Protein AF-A0A382MIX6-F1 (afdb_monomer_lite)

Organism: NCBI:txid408172

Radius of gyration: 21.98 Å; chains: 1; bounding box: 58×37×50 Å

pLDDT: mean 73.21, std 16.31, range [31.5, 93.5]

Foldseek 3Di:
DLDPVLVVLLVVLVVVLVVLVVVLPDPDPCNVVSVVVNVVSVVSNVVSVVVCVVPDPPDPDLQAPEADDVVLFVVADEWEFEFDPVCPVDDPLCSQFDWAWDDDPVNQVSQQVRQGWRFYDYPQQTAWIFRFNHKDWDDDDPPGPGITIGTDGDIDPPRPSHRHGYPAFDQDPPTRTRDDPPDDPPD

Structure (mmCIF, N/CA/C/O backbone):
data_AF-A0A382MIX6-F1
#
_entry.id   AF-A0A382MIX6-F1
#
loop_
_atom_site.group_PDB
_atom_site.id
_atom_site.type_symbol
_atom_site.label_atom_id
_atom_site.label_alt_id
_atom_site.label_comp_id
_atom_site.label_asym_id
_atom_site.label_entity_id
_atom_site.label_seq_id
_atom_site.pdbx_PDB_ins_code
_atom_site.Cartn_x
_atom_site.Cartn_y
_atom_site.Cartn_z
_atom_site.occupancy
_atom_site.B_iso_or_equiv
_atom_site.auth_seq_id
_atom_site.auth_comp_id
_atom_site.auth_asym_id
_atom_site.auth_atom_id
_atom_site.pdbx_PDB_model_num
ATOM 1 N N . MET A 1 1 ? 3.720 21.473 20.166 1.00 43.22 1 MET A N 1
ATOM 2 C CA . MET A 1 1 ? 3.478 20.528 21.276 1.00 43.22 1 MET A CA 1
ATOM 3 C C . MET A 1 1 ? 1.982 20.324 21.417 1.00 43.22 1 MET A C 1
ATOM 5 O O . MET A 1 1 ? 1.279 21.319 21.538 1.00 43.22 1 MET A O 1
ATOM 9 N N . THR A 1 2 ? 1.489 19.088 21.345 1.00 54.03 2 THR A N 1
ATOM 10 C CA . THR A 1 2 ? 0.118 18.778 21.778 1.00 54.03 2 THR A CA 1
ATOM 11 C C . THR A 1 2 ? 0.132 18.735 23.297 1.00 54.03 2 THR A C 1
ATOM 13 O O . THR A 1 2 ? 0.996 18.079 23.885 1.00 54.03 2 THR A O 1
ATOM 16 N N . SER A 1 3 ? -0.721 19.523 23.937 1.00 66.69 3 SER A N 1
ATOM 17 C CA . SER A 1 3 ? -0.652 19.698 25.382 1.00 66.69 3 SER A CA 1
ATOM 18 C C . SER A 1 3 ? -1.162 18.436 26.089 1.00 66.69 3 SER A C 1
ATOM 20 O O . SER A 1 3 ? -2.010 17.716 25.562 1.00 66.69 3 SER A O 1
ATOM 22 N N . LYS A 1 4 ? -0.681 18.153 27.311 1.00 73.75 4 LYS A N 1
ATOM 23 C CA . LYS A 1 4 ? -1.275 17.096 28.161 1.00 73.75 4 LYS A CA 1
ATOM 24 C C . LYS A 1 4 ? -2.796 17.286 28.319 1.00 73.75 4 LYS A C 1
ATOM 26 O O . LYS A 1 4 ? -3.516 16.306 28.468 1.00 73.75 4 LYS A O 1
ATOM 31 N N . LYS A 1 5 ? -3.263 18.537 28.223 1.00 78.50 5 LYS A N 1
ATOM 32 C CA . LYS A 1 5 ? -4.674 18.926 28.249 1.00 78.50 5 LYS A CA 1
ATOM 33 C C . LYS A 1 5 ? -5.451 18.369 27.048 1.00 78.50 5 LYS A C 1
ATOM 35 O O . LYS A 1 5 ? -6.483 17.748 27.257 1.00 78.50 5 LYS A O 1
ATOM 40 N N . ASP A 1 6 ? -4.920 18.478 25.831 1.00 78.31 6 ASP A N 1
ATOM 41 C CA . ASP A 1 6 ? -5.574 17.945 24.621 1.00 78.31 6 ASP A CA 1
ATOM 42 C C . ASP A 1 6 ? -5.684 16.408 24.656 1.00 78.31 6 ASP A C 1
ATOM 44 O O . ASP A 1 6 ? -6.703 15.835 24.282 1.00 78.31 6 ASP A O 1
ATOM 48 N N . LEU A 1 7 ? -4.648 15.718 25.154 1.00 74.94 7 LEU A N 1
ATOM 49 C CA . LEU A 1 7 ? -4.659 14.255 25.298 1.00 74.94 7 LEU A CA 1
ATOM 50 C C . LEU A 1 7 ? -5.679 13.770 26.333 1.00 74.94 7 LEU A C 1
ATOM 52 O O . LEU A 1 7 ? -6.271 12.705 26.151 1.00 74.94 7 LEU A O 1
ATOM 56 N N . ASN A 1 8 ? -5.864 14.522 27.417 1.00 85.69 8 ASN A N 1
ATOM 57 C CA . ASN A 1 8 ? -6.889 14.221 28.410 1.00 85.69 8 ASN A CA 1
ATOM 58 C C . ASN A 1 8 ? -8.286 14.491 27.848 1.00 85.69 8 ASN A C 1
ATOM 60 O O . ASN A 1 8 ? -9.142 13.619 27.965 1.00 85.69 8 ASN A O 1
ATOM 64 N N . ARG A 1 9 ? -8.477 15.601 27.124 1.00 89.50 9 ARG A N 1
ATOM 65 C CA . ARG A 1 9 ? -9.761 15.926 26.493 1.00 89.50 9 ARG A CA 1
ATOM 66 C C . ARG A 1 9 ? -10.203 14.865 25.485 1.00 89.50 9 ARG A C 1
ATOM 68 O O . ARG A 1 9 ? -11.351 14.450 25.508 1.00 89.50 9 ARG A O 1
ATOM 75 N N . ILE A 1 10 ? -9.289 14.326 24.675 1.00 81.88 10 ILE A N 1
ATOM 76 C CA . ILE A 1 10 ? -9.588 13.195 23.773 1.00 81.88 10 ILE A CA 1
ATOM 77 C C . ILE A 1 10 ? -10.054 11.954 24.551 1.00 81.88 10 ILE A C 1
ATOM 79 O O . ILE A 1 10 ? -10.966 11.252 24.116 1.00 81.88 10 ILE A O 1
ATOM 83 N N . LYS A 1 11 ? -9.423 11.646 25.693 1.00 83.44 11 LYS A N 1
ATOM 84 C CA . LYS A 1 11 ? -9.825 10.503 26.531 1.00 83.44 11 LYS A CA 1
ATOM 85 C C . LYS A 1 11 ? -11.199 10.709 27.169 1.00 83.44 11 LYS A C 1
ATOM 87 O O . LYS A 1 11 ? -11.912 9.726 27.342 1.00 83.44 11 LYS A O 1
ATOM 92 N N . GLU A 1 12 ? -11.537 11.942 27.534 1.00 88.81 12 GLU A N 1
ATOM 93 C CA . GLU A 1 12 ? -12.851 12.323 28.065 1.00 88.81 12 GLU A CA 1
ATOM 94 C C . GLU A 1 12 ? -13.921 12.231 26.974 1.00 88.81 12 GLU A C 1
ATOM 96 O O . GLU A 1 12 ? -14.880 11.484 27.139 1.00 88.81 12 GLU A O 1
ATOM 101 N N . LEU A 1 13 ? -13.689 12.843 25.809 1.00 87.19 13 LEU A N 1
ATOM 102 C CA . LEU A 1 13 ? -14.599 12.802 24.657 1.00 87.19 13 LEU A CA 1
ATOM 103 C C . LEU A 1 13 ? -14.924 11.367 24.217 1.00 87.19 13 LEU A C 1
ATOM 105 O O . LEU A 1 13 ? -16.080 11.044 23.963 1.00 87.19 13 LEU A O 1
ATOM 109 N N . LYS A 1 14 ? -13.935 10.461 24.210 1.00 83.88 14 LYS A N 1
ATOM 110 C CA . LYS A 1 14 ? -14.151 9.035 23.886 1.00 83.88 14 LYS A CA 1
ATOM 111 C C . LYS A 1 14 ? -15.039 8.290 24.885 1.00 83.88 14 LYS A C 1
ATOM 113 O O . LYS A 1 14 ? -15.535 7.218 24.553 1.00 83.88 14 LYS A O 1
ATOM 118 N N . LYS A 1 15 ? -15.219 8.823 26.094 1.00 88.56 15 LYS A N 1
ATOM 119 C CA . LYS A 1 15 ? -16.154 8.296 27.097 1.00 88.56 15 LYS A CA 1
ATOM 120 C C . LYS A 1 15 ? -17.502 9.019 27.052 1.00 88.56 15 LYS A C 1
ATOM 122 O O . LYS A 1 15 ? -18.530 8.372 27.212 1.00 88.56 15 LYS A O 1
ATOM 127 N N . GLU A 1 16 ? -17.493 10.330 26.822 1.00 86.56 16 GLU A N 1
ATOM 128 C CA . GLU A 1 16 ? -18.686 11.183 26.793 1.00 86.56 16 GLU A CA 1
ATOM 129 C C . GLU A 1 16 ? -19.554 10.933 25.553 1.00 86.56 16 GLU A C 1
ATOM 131 O O . GLU A 1 16 ? -20.771 10.843 25.681 1.00 86.56 16 GLU A O 1
ATOM 136 N N . ILE A 1 17 ? -18.956 10.756 24.368 1.00 86.25 17 ILE A N 1
ATOM 137 C CA . ILE A 1 17 ? -19.705 10.526 23.120 1.00 86.25 17 ILE A CA 1
ATOM 138 C C . ILE A 1 17 ? -20.617 9.288 23.229 1.00 86.25 17 ILE A C 1
ATOM 140 O O . ILE A 1 17 ? -21.821 9.444 23.032 1.00 86.25 17 ILE A O 1
ATOM 144 N N . PRO A 1 18 ? -20.130 8.088 23.620 1.00 83.81 18 PRO A N 1
ATOM 145 C CA . PRO A 1 18 ? -21.003 6.924 23.799 1.00 83.81 18 PRO A CA 1
ATOM 146 C C . PRO A 1 18 ? -22.135 7.146 24.810 1.00 83.81 18 PRO A C 1
ATOM 148 O O . PRO A 1 18 ? -23.241 6.646 24.617 1.00 83.81 18 PRO A O 1
ATOM 151 N N . TYR A 1 19 ? -21.872 7.907 25.875 1.00 89.31 19 TYR A N 1
ATOM 152 C CA . TYR A 1 19 ? -22.877 8.238 26.881 1.00 89.31 19 TYR A CA 1
ATOM 153 C C . TYR A 1 19 ? -23.993 9.116 26.296 1.00 89.31 19 TYR A C 1
ATOM 155 O O . TYR A 1 19 ? -25.171 8.793 26.442 1.00 89.31 19 TYR A O 1
ATOM 163 N N . TYR A 1 20 ? -23.646 10.178 25.568 1.00 83.31 20 TYR A N 1
ATOM 164 C CA . TYR A 1 20 ? -24.639 11.059 24.950 1.00 83.31 20 TYR A CA 1
ATOM 165 C C . TYR A 1 20 ? -25.371 10.417 23.767 1.00 83.31 20 TYR A C 1
ATOM 167 O O . TYR A 1 20 ? -26.545 10.714 23.569 1.00 83.31 20 TYR A O 1
ATOM 175 N N . VAL A 1 21 ? -24.740 9.487 23.044 1.00 83.00 21 VAL A N 1
ATOM 176 C CA . VAL A 1 21 ? -25.412 8.657 22.027 1.00 83.00 21 VAL A CA 1
ATOM 177 C C . VAL A 1 21 ? -26.486 7.767 22.661 1.00 83.00 21 VAL A C 1
ATOM 179 O O . VAL A 1 21 ? -27.592 7.643 22.135 1.00 83.00 21 VAL A O 1
ATOM 182 N N . ALA A 1 22 ? -26.206 7.168 23.821 1.00 85.44 22 ALA A N 1
ATOM 183 C CA . ALA A 1 22 ? -27.204 6.378 24.544 1.00 85.44 22 ALA A CA 1
ATOM 184 C C . ALA A 1 22 ? -28.383 7.245 25.029 1.00 85.44 22 ALA A C 1
ATOM 186 O O . ALA A 1 22 ? -29.535 6.820 24.981 1.00 85.44 22 ALA A O 1
ATOM 187 N N . LEU A 1 23 ? -28.119 8.486 25.448 1.00 82.75 23 LEU A N 1
ATOM 188 C CA . LEU A 1 23 ? -29.173 9.427 25.839 1.00 82.75 23 LEU A CA 1
ATOM 189 C C . LEU A 1 23 ? -29.967 9.960 24.641 1.00 82.75 23 LEU A C 1
ATOM 191 O O . LEU A 1 23 ? -31.177 10.155 24.754 1.00 82.75 23 LEU A O 1
ATOM 195 N N . SER A 1 24 ? -29.329 10.166 23.489 1.00 78.56 24 SER A N 1
ATOM 196 C CA . SER A 1 24 ? -30.003 10.656 22.283 1.00 78.56 24 SER A CA 1
ATOM 197 C C . SER A 1 24 ? -30.848 9.594 21.576 1.00 78.56 24 SER A C 1
ATOM 199 O O . SER A 1 24 ? -31.746 9.931 20.807 1.00 78.56 24 SER A O 1
ATOM 201 N N . THR A 1 25 ? -30.596 8.318 21.870 1.00 77.31 25 THR A N 1
ATOM 202 C CA . THR A 1 25 ? -31.398 7.172 21.415 1.00 77.31 25 THR A CA 1
ATOM 203 C C . THR A 1 25 ? -32.493 6.770 22.408 1.00 77.31 25 THR A C 1
ATOM 205 O O . THR A 1 25 ? -33.301 5.897 22.102 1.00 77.31 25 THR A O 1
ATOM 208 N N . SER A 1 26 ? -32.559 7.422 23.573 1.00 74.19 26 SER A N 1
ATOM 209 C CA . SER A 1 26 ? -33.644 7.249 24.541 1.00 74.19 26 SER A CA 1
ATOM 210 C C . SER A 1 26 ? -34.889 8.057 24.151 1.00 74.19 26 SER A C 1
ATOM 212 O O . SER A 1 26 ? -34.790 9.081 23.474 1.00 74.19 26 SER A O 1
ATOM 214 N N . ASP A 1 27 ? -36.064 7.668 24.655 1.00 73.25 27 ASP A N 1
ATOM 215 C CA . ASP A 1 27 ? -37.332 8.402 24.471 1.00 73.25 27 ASP A CA 1
ATOM 216 C C . ASP A 1 27 ? -37.406 9.725 25.272 1.00 73.25 27 ASP A C 1
ATOM 218 O O . ASP A 1 27 ? -38.481 10.231 25.607 1.00 73.25 27 ASP A O 1
ATOM 222 N N . SER A 1 28 ? -36.254 10.314 25.602 1.00 72.06 28 SER A N 1
ATOM 223 C CA . SER A 1 28 ? -36.173 11.608 26.266 1.00 72.06 28 SER A CA 1
ATOM 224 C C . SER A 1 28 ? -36.661 12.733 25.350 1.00 72.06 28 SER A C 1
ATOM 226 O O . SER A 1 28 ? -36.339 12.798 24.161 1.00 72.06 28 SER A O 1
ATOM 228 N N . LYS A 1 29 ? -37.376 13.700 25.935 1.00 75.62 29 LYS A N 1
ATOM 229 C CA . LYS A 1 29 ? -37.784 14.944 25.254 1.00 75.62 29 LYS A CA 1
ATOM 230 C C . LYS A 1 29 ? -36.589 15.809 24.829 1.00 75.62 29 LYS A C 1
ATOM 232 O O . LYS A 1 29 ? -36.753 16.722 24.029 1.00 75.62 29 LYS A O 1
ATOM 237 N N . GLU A 1 30 ? -35.399 15.514 25.346 1.00 78.19 30 GLU A N 1
ATOM 238 C CA . GLU A 1 30 ? -34.152 16.246 25.101 1.00 78.19 30 GLU A CA 1
ATOM 239 C C . GLU A 1 30 ? -33.242 15.552 24.074 1.00 78.19 30 GLU A C 1
ATOM 241 O O . GLU A 1 30 ? -32.118 16.000 23.846 1.00 78.19 30 GLU A O 1
ATOM 246 N N . LYS A 1 31 ? -33.708 14.476 23.422 1.00 80.12 31 LYS A N 1
ATOM 247 C CA . LYS A 1 31 ? -32.926 13.691 22.448 1.00 80.12 31 LYS A CA 1
ATOM 248 C C . LYS A 1 31 ? -32.253 14.535 21.360 1.00 80.12 31 LYS A C 1
ATOM 250 O O . LYS A 1 31 ? -31.100 14.288 21.011 1.00 80.12 31 LYS A O 1
ATOM 255 N N . ASP A 1 32 ? -32.929 15.579 20.880 1.00 81.12 32 ASP A N 1
ATOM 256 C CA . ASP A 1 32 ? -32.400 16.471 19.843 1.00 81.12 32 ASP A CA 1
ATOM 257 C C . ASP A 1 32 ? -31.270 17.361 20.377 1.00 81.12 32 ASP A C 1
ATOM 259 O O . ASP A 1 32 ? -30.327 17.681 19.651 1.00 81.12 32 ASP A O 1
ATOM 263 N N . SER A 1 33 ? -31.325 17.727 21.660 1.00 83.19 33 SER A N 1
ATOM 264 C CA . SER A 1 33 ? -30.244 18.436 22.347 1.00 83.19 33 SER A CA 1
ATOM 265 C C . SER A 1 33 ? -29.031 17.525 22.532 1.00 83.19 33 SER A C 1
ATOM 267 O O . SER A 1 33 ? -27.911 17.946 22.250 1.00 83.19 33 SER A O 1
ATOM 269 N N . TYR A 1 34 ? -29.237 16.259 22.910 1.00 83.25 34 TYR A N 1
ATOM 270 C CA . TYR A 1 34 ? -28.148 15.282 23.023 1.00 83.25 34 TYR A CA 1
ATOM 271 C C . TYR A 1 34 ? -27.498 14.972 21.670 1.00 83.25 34 TYR A C 1
ATOM 273 O O . TYR A 1 34 ? -26.274 14.920 21.587 1.00 83.25 34 TYR A O 1
ATOM 281 N N . ASN A 1 35 ? -28.276 14.871 20.589 1.00 84.25 35 ASN A N 1
ATOM 282 C CA . ASN A 1 35 ? -27.728 14.708 19.238 1.00 84.25 35 ASN A CA 1
ATOM 283 C C . ASN A 1 35 ? -26.837 15.886 18.818 1.00 84.25 35 ASN A C 1
ATOM 285 O O . ASN A 1 35 ? -25.781 15.671 18.225 1.00 84.25 35 ASN A O 1
ATOM 289 N N . LYS A 1 36 ? -27.213 17.129 19.150 1.00 90.19 36 LYS A N 1
ATOM 290 C CA . LYS A 1 36 ? -26.356 18.299 18.888 1.00 90.19 36 LYS A CA 1
ATOM 291 C C . LYS A 1 36 ? -25.029 18.205 19.642 1.00 90.19 36 LYS A C 1
ATOM 293 O O . LYS A 1 36 ? -23.986 18.448 19.042 1.00 90.19 36 LYS A O 1
ATOM 298 N N . ILE A 1 37 ? -25.069 17.789 20.910 1.00 87.75 37 ILE A N 1
ATOM 299 C CA . ILE A 1 37 ? -23.870 17.591 21.739 1.00 87.75 37 ILE A CA 1
ATOM 300 C C . ILE A 1 37 ? -22.958 16.519 21.133 1.00 87.75 37 ILE A C 1
ATOM 302 O O . ILE A 1 37 ? -21.756 16.743 21.023 1.00 87.75 37 ILE A O 1
ATOM 306 N N . VAL A 1 38 ? -23.511 15.387 20.684 1.00 82.88 38 VAL A N 1
ATOM 307 C CA . VAL A 1 38 ? -22.735 14.323 20.021 1.00 82.88 38 VAL A CA 1
ATOM 308 C C . VAL A 1 38 ? -22.016 14.864 18.787 1.00 82.88 38 VAL A C 1
ATOM 310 O O . VAL A 1 38 ? -20.802 14.711 18.682 1.00 82.88 38 VAL A O 1
ATOM 313 N N . VAL A 1 39 ? -22.727 15.569 17.901 1.00 86.44 39 VAL A N 1
ATOM 314 C CA . VAL A 1 39 ? -22.136 16.138 16.677 1.00 86.44 39 VAL A CA 1
ATOM 315 C C . VAL A 1 39 ? -21.031 17.149 16.998 1.00 86.44 39 VAL A C 1
ATOM 317 O O . VAL A 1 39 ? -20.008 17.192 16.313 1.00 86.44 39 VAL A O 1
ATOM 320 N N . GLU A 1 40 ? -21.212 17.984 18.021 1.00 88.75 40 GLU A N 1
ATOM 321 C CA . GLU A 1 40 ? -20.181 18.928 18.464 1.00 88.75 40 GLU A CA 1
ATOM 322 C C . GLU A 1 40 ? -18.955 18.211 19.038 1.00 88.75 40 GLU A C 1
ATOM 324 O O . GLU A 1 40 ? -17.824 18.572 18.711 1.00 88.75 40 GLU A O 1
ATOM 329 N N . TYR A 1 41 ? -19.162 17.166 19.838 1.00 87.62 41 TYR A N 1
ATOM 330 C CA . TYR A 1 41 ? -18.089 16.400 20.468 1.00 87.62 41 TYR A CA 1
ATOM 331 C C . TYR A 1 41 ? -17.312 15.553 19.463 1.00 87.62 41 TYR A C 1
ATOM 333 O O . TYR A 1 41 ? -16.091 15.452 19.572 1.00 87.62 41 TYR A O 1
ATOM 341 N N . GLU A 1 42 ? -17.978 14.994 18.454 1.00 80.62 42 GLU A N 1
ATOM 342 C CA . GLU A 1 42 ? -17.328 14.301 17.340 1.00 80.62 42 GLU A CA 1
ATOM 343 C C . GLU A 1 42 ? -16.462 15.262 16.518 1.00 80.62 42 GLU A C 1
ATOM 345 O O . GLU A 1 42 ? -15.303 14.953 16.243 1.00 80.62 42 GLU A O 1
ATOM 350 N N . LYS A 1 43 ? -16.963 16.468 16.216 1.00 85.00 43 LYS A N 1
ATOM 351 C CA . LYS A 1 43 ? -16.175 17.520 15.547 1.00 85.00 43 LYS A CA 1
ATOM 352 C C . LYS A 1 43 ? -14.986 17.981 16.390 1.00 85.00 43 LYS A C 1
ATOM 354 O O . LYS A 1 43 ? -13.901 18.222 15.856 1.00 85.00 43 LYS A O 1
ATOM 359 N N . GLU A 1 44 ? -15.167 18.128 17.704 1.00 85.88 44 GLU A N 1
ATOM 360 C CA . GLU A 1 44 ? -14.083 18.474 18.628 1.00 85.88 44 GLU A CA 1
ATOM 361 C C . GLU A 1 44 ? -13.023 17.364 18.655 1.00 85.88 44 GLU A C 1
ATOM 363 O O . GLU A 1 44 ? -11.828 17.649 18.537 1.00 85.88 44 GLU A O 1
ATOM 368 N N . LEU A 1 45 ? -13.454 16.102 18.747 1.00 81.50 45 LEU A N 1
ATOM 369 C CA . LEU A 1 45 ? -12.582 14.933 18.737 1.00 81.50 45 LEU A CA 1
ATOM 370 C C . LEU A 1 45 ? -11.778 14.861 17.437 1.00 81.50 45 LEU A C 1
ATOM 372 O O . LEU A 1 45 ? -10.554 14.755 17.494 1.00 81.50 45 LEU A O 1
ATOM 376 N N . GLU A 1 46 ? -12.438 15.003 16.289 1.00 77.56 46 GLU A N 1
ATOM 377 C CA . GLU A 1 46 ? -11.806 15.022 14.971 1.00 77.56 46 GLU A CA 1
ATOM 378 C C . GLU A 1 46 ? -10.792 16.172 14.855 1.00 77.56 46 GLU A C 1
ATOM 380 O O . GLU A 1 46 ? -9.655 15.971 14.430 1.00 77.56 46 GLU A O 1
ATOM 385 N N . SER A 1 47 ? -11.142 17.379 15.312 1.00 81.06 47 SER A N 1
ATOM 386 C CA . SER A 1 47 ? -10.234 18.534 15.329 1.00 81.06 47 SER A CA 1
ATOM 387 C C . SER A 1 47 ? -8.999 18.296 16.206 1.00 81.06 47 SER A C 1
ATOM 389 O O . SER A 1 47 ? -7.875 18.639 15.825 1.00 81.06 47 SER A O 1
ATOM 391 N N . LEU A 1 48 ? -9.172 17.685 17.381 1.00 79.81 48 LEU A N 1
ATOM 392 C CA . LEU A 1 48 ? -8.081 17.363 18.302 1.00 79.81 48 LEU A CA 1
ATOM 393 C C . LEU A 1 48 ? -7.201 16.215 17.782 1.00 79.81 48 LEU A C 1
ATOM 395 O O . LEU A 1 48 ? -5.974 16.278 17.907 1.00 79.81 48 LEU A O 1
ATOM 399 N N . GLU A 1 49 ? -7.791 15.200 17.153 1.00 73.25 49 GLU A N 1
ATOM 400 C CA . GLU A 1 49 ? -7.067 14.117 16.484 1.00 73.25 49 GLU A CA 1
ATOM 401 C C . GLU A 1 49 ? -6.301 14.643 15.257 1.00 73.25 49 GLU A C 1
ATOM 403 O O . GLU A 1 49 ? -5.112 14.358 15.106 1.00 73.25 49 GLU A O 1
ATOM 408 N N . ASN A 1 50 ? -6.878 15.554 14.475 1.00 68.94 50 ASN A N 1
ATOM 409 C CA . ASN A 1 50 ? -6.195 16.228 13.368 1.00 68.94 50 ASN A CA 1
ATOM 410 C C . ASN A 1 50 ? -5.072 17.169 13.847 1.00 68.94 50 ASN A C 1
ATOM 412 O O . ASN A 1 50 ? -4.020 17.284 13.206 1.00 68.94 50 ASN A O 1
ATOM 416 N N . LYS A 1 51 ? -5.215 17.802 15.020 1.00 67.81 51 LYS A N 1
ATOM 417 C CA . LYS A 1 51 ? -4.126 18.550 15.684 1.00 67.81 51 LYS A CA 1
ATOM 418 C C . LYS A 1 51 ? -2.983 17.642 16.149 1.00 67.81 51 LYS A C 1
ATOM 420 O O . LYS A 1 51 ? -1.832 18.085 16.173 1.00 67.81 51 LYS A O 1
ATOM 425 N N . LEU A 1 52 ? -3.264 16.386 16.511 1.00 60.75 52 LEU A N 1
ATOM 426 C CA . LEU A 1 52 ? -2.232 15.376 16.778 1.00 60.75 52 LEU A CA 1
ATOM 427 C C . LEU A 1 52 ? -1.505 14.961 15.492 1.00 60.75 52 LEU A C 1
ATOM 429 O O . LEU A 1 52 ? -0.282 14.816 15.518 1.00 60.75 52 LEU A O 1
ATOM 433 N N . VAL A 1 53 ? -2.234 14.816 14.383 1.00 50.72 53 VAL A N 1
ATOM 434 C CA . VAL A 1 53 ? -1.686 14.444 13.067 1.00 50.72 53 VAL A CA 1
ATOM 435 C C . VAL A 1 53 ? -0.807 15.564 12.487 1.00 50.72 53 VAL A C 1
ATOM 437 O O . VAL A 1 53 ? 0.320 15.312 12.067 1.00 50.72 53 VAL A O 1
ATOM 440 N N . SER A 1 54 ? -1.252 16.821 12.555 1.00 45.16 54 SER A N 1
ATOM 441 C CA . SER A 1 54 ? -0.561 17.988 11.968 1.00 45.16 54 SER A CA 1
ATOM 442 C C . SER A 1 54 ? 0.709 18.450 12.701 1.00 45.16 54 SER A C 1
ATOM 444 O O . SER A 1 54 ? 1.507 19.193 12.133 1.00 45.16 54 SER A O 1
ATOM 446 N N . ARG A 1 55 ? 0.947 18.023 13.950 1.00 44.69 55 ARG A N 1
ATOM 447 C CA . ARG A 1 55 ? 2.134 18.417 14.747 1.00 44.69 55 ARG A CA 1
ATOM 448 C C . ARG A 1 55 ? 3.106 17.271 15.043 1.00 44.69 55 ARG A C 1
ATOM 450 O O . ARG A 1 55 ? 4.045 17.457 15.819 1.00 44.69 55 ARG A O 1
ATOM 457 N N . GLY A 1 56 ? 2.901 16.099 14.446 1.00 35.03 56 GLY A N 1
ATOM 458 C CA . GLY A 1 56 ? 3.526 14.860 14.891 1.00 35.03 56 GLY A CA 1
ATOM 459 C C . GLY A 1 56 ? 4.046 13.963 13.778 1.00 35.03 56 GLY A C 1
ATOM 460 O O . GLY A 1 56 ? 3.680 12.794 13.732 1.00 35.03 56 GLY A O 1
ATOM 461 N N . VAL A 1 57 ? 5.049 14.422 13.020 1.00 39.06 57 VAL A N 1
ATOM 462 C CA . VAL A 1 57 ? 6.127 13.520 12.568 1.00 39.06 57 VAL A CA 1
ATOM 463 C C . VAL A 1 57 ? 6.956 13.124 13.801 1.00 39.06 57 VAL A C 1
ATOM 465 O O . VAL A 1 57 ? 8.095 13.520 14.011 1.00 39.06 57 VAL A O 1
ATOM 468 N N . LYS A 1 58 ? 6.324 12.352 14.680 1.00 31.50 58 LYS A N 1
ATOM 469 C CA . LYS A 1 58 ? 6.945 11.336 15.515 1.00 31.50 58 LYS A CA 1
ATOM 470 C C . LYS A 1 58 ? 6.054 10.136 15.312 1.00 31.50 58 LYS A C 1
ATOM 472 O O . LYS A 1 58 ? 4.918 10.122 15.773 1.00 31.50 58 LYS A O 1
ATOM 477 N N . SER A 1 59 ? 6.572 9.172 14.569 1.00 36.34 59 SER A N 1
ATOM 478 C CA . SER A 1 59 ? 5.989 7.854 14.390 1.00 36.34 59 SER A CA 1
ATOM 479 C C . SER A 1 59 ? 5.507 7.291 15.732 1.00 36.34 59 SER A C 1
ATOM 481 O O . SER A 1 59 ? 6.267 6.638 16.443 1.00 36.34 59 SER A O 1
ATOM 483 N N . LYS A 1 60 ? 4.227 7.489 16.065 1.00 38.00 60 LYS A N 1
ATOM 484 C CA . LYS A 1 60 ? 3.455 6.397 16.647 1.00 38.00 60 LYS A CA 1
ATOM 485 C C . LYS A 1 60 ? 3.417 5.383 15.523 1.00 38.00 60 LYS A C 1
ATOM 487 O O . LYS A 1 60 ? 2.750 5.621 14.520 1.00 38.00 60 LYS A O 1
ATOM 492 N N . GLY A 1 61 ? 4.291 4.381 15.623 1.00 39.88 61 GLY A N 1
ATOM 493 C CA . GLY A 1 61 ? 4.405 3.328 14.626 1.00 39.88 61 GLY A CA 1
ATOM 494 C C . GLY A 1 61 ? 3.007 2.889 14.231 1.00 39.88 61 GLY A C 1
ATOM 495 O O . GLY A 1 61 ? 2.155 2.718 15.107 1.00 39.88 61 GLY A O 1
ATOM 496 N N . VAL A 1 62 ? 2.762 2.799 12.924 1.00 46.78 62 VAL A N 1
ATOM 497 C CA . VAL A 1 62 ? 1.567 2.131 12.421 1.00 46.78 62 VAL A CA 1
ATOM 498 C C . VAL A 1 62 ? 1.496 0.816 13.193 1.00 46.78 62 VAL A C 1
ATOM 500 O O . VAL A 1 62 ? 2.460 0.047 13.179 1.00 46.78 62 VAL A O 1
ATOM 503 N N . LYS A 1 63 ? 0.447 0.641 14.007 1.00 42.66 63 LYS A N 1
ATOM 504 C CA . LYS A 1 63 ? 0.313 -0.570 14.811 1.00 42.66 63 LYS A CA 1
ATOM 505 C C . LYS A 1 63 ? 0.104 -1.700 13.823 1.00 42.66 63 LYS A C 1
ATOM 507 O O . LYS A 1 63 ? -0.941 -1.775 13.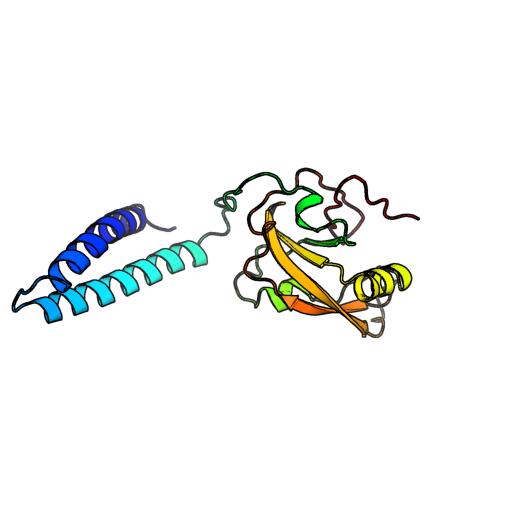184 1.00 42.66 63 LYS A O 1
ATOM 512 N N . SER A 1 64 ? 1.140 -2.512 13.684 1.00 50.41 64 SER A N 1
ATOM 513 C CA . SER A 1 64 ? 1.097 -3.743 12.923 1.00 50.41 64 SER A CA 1
ATOM 514 C C . SER A 1 64 ? -0.083 -4.587 13.395 1.00 50.41 64 SER A C 1
ATOM 516 O O . SER A 1 64 ? -0.268 -4.769 14.601 1.00 50.41 64 SER A O 1
ATOM 518 N N . LYS A 1 65 ? -0.876 -5.086 12.450 1.00 65.50 65 LYS A N 1
ATOM 519 C CA . LYS A 1 65 ? -1.896 -6.110 12.708 1.00 65.50 65 LYS A CA 1
ATOM 520 C C . LYS A 1 65 ? -1.291 -7.521 12.765 1.00 65.50 65 LYS A C 1
ATOM 522 O O . LYS A 1 65 ? -1.985 -8.452 13.154 1.00 65.50 65 LYS A O 1
ATOM 527 N N . GLY A 1 66 ? -0.019 -7.668 12.389 1.00 67.56 66 GLY A N 1
ATOM 528 C CA . GLY A 1 66 ? 0.667 -8.943 12.221 1.00 67.56 66 GLY A CA 1
ATOM 529 C C . GLY A 1 66 ? 1.808 -8.861 11.203 1.00 67.56 66 GLY A C 1
ATOM 530 O O . GLY A 1 66 ? 2.160 -7.790 10.692 1.00 67.56 66 GLY A O 1
ATOM 531 N N . VAL A 1 67 ? 2.395 -10.015 10.917 1.00 73.75 67 VAL A N 1
ATOM 532 C CA . VAL A 1 67 ? 3.446 -10.180 9.910 1.00 73.75 67 VAL A CA 1
ATOM 533 C C . VAL A 1 67 ? 2.812 -10.400 8.538 1.00 73.75 67 VAL A C 1
ATOM 535 O O . VAL A 1 67 ? 1.795 -11.075 8.420 1.00 73.75 67 VAL A O 1
ATOM 538 N N . CYS A 1 68 ? 3.392 -9.791 7.506 1.00 72.62 68 CYS A N 1
ATOM 539 C CA . CYS A 1 68 ? 2.966 -9.976 6.126 1.00 72.62 68 CYS A CA 1
ATOM 540 C C . CYS A 1 68 ? 3.616 -11.231 5.534 1.00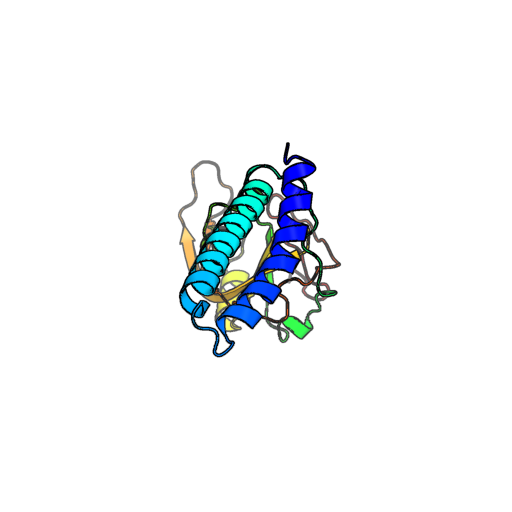 72.62 68 CYS A C 1
ATOM 542 O O . CYS A 1 68 ? 4.842 -11.335 5.510 1.00 72.62 68 CYS A O 1
ATOM 544 N N . GLU A 1 69 ? 2.804 -12.126 4.985 1.00 71.44 69 GLU A N 1
ATOM 545 C CA . GLU A 1 69 ? 3.233 -13.341 4.296 1.00 71.44 69 GLU A CA 1
ATOM 546 C C . GLU A 1 69 ? 3.007 -13.233 2.782 1.00 71.44 69 GLU A C 1
ATOM 548 O O . GLU A 1 69 ? 2.166 -12.470 2.307 1.00 71.44 69 GLU A O 1
ATOM 553 N N . MET A 1 70 ? 3.729 -14.038 1.996 1.00 66.81 70 MET A N 1
ATOM 554 C CA . MET A 1 70 ? 3.521 -14.101 0.542 1.00 66.81 70 MET A CA 1
ATOM 555 C C . MET A 1 70 ? 2.117 -14.612 0.175 1.00 66.81 70 MET A C 1
ATOM 557 O O . MET A 1 70 ? 1.547 -14.217 -0.843 1.00 66.81 70 MET A O 1
ATOM 561 N N . SER A 1 71 ? 1.529 -15.454 1.029 1.00 70.00 71 SER A N 1
ATOM 562 C CA . SER A 1 71 ? 0.153 -15.949 0.902 1.00 70.00 71 SER A CA 1
ATOM 563 C C . SER A 1 71 ? -0.864 -14.805 0.794 1.00 70.00 71 SER A C 1
ATOM 565 O O . SER A 1 71 ? -1.849 -14.930 0.065 1.00 70.00 71 SER A O 1
ATOM 567 N N . ASN A 1 72 ? -0.586 -13.647 1.413 1.00 78.31 72 ASN A N 1
ATOM 568 C CA . ASN A 1 72 ? -1.429 -12.458 1.302 1.00 78.31 72 ASN A CA 1
ATOM 569 C C . ASN A 1 72 ? -1.523 -11.916 -0.132 1.00 78.31 72 ASN A C 1
ATOM 571 O O . ASN A 1 72 ? -2.479 -11.208 -0.421 1.00 78.31 72 ASN A O 1
ATOM 575 N N . PHE A 1 73 ? -0.574 -12.241 -1.014 1.00 81.94 73 PHE A N 1
ATOM 576 C CA . PHE A 1 73 ? -0.534 -11.797 -2.412 1.00 81.94 73 PHE A CA 1
ATOM 577 C C . PHE A 1 73 ? -0.842 -12.918 -3.407 1.00 81.94 73 PHE A C 1
ATOM 579 O O . PHE A 1 73 ? -0.623 -12.754 -4.605 1.00 81.94 73 PHE A O 1
ATOM 586 N N . LEU A 1 74 ? -1.374 -14.053 -2.941 1.00 78.25 74 LEU A N 1
ATOM 587 C CA . LEU A 1 74 ? -1.835 -15.156 -3.794 1.00 78.25 74 LEU A C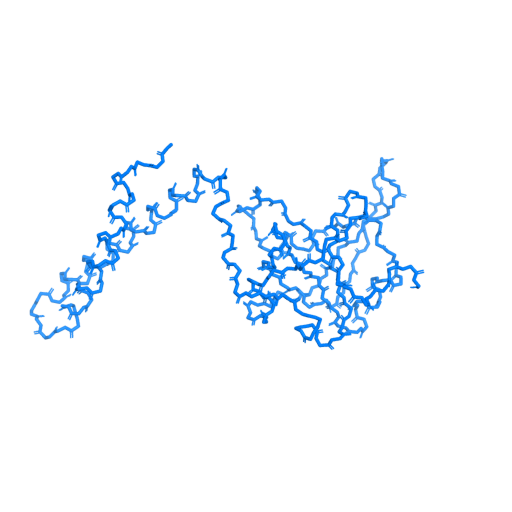A 1
ATOM 588 C C . LEU A 1 74 ? -0.759 -15.687 -4.765 1.00 78.25 74 LEU A C 1
ATOM 590 O O . LEU A 1 74 ? -1.090 -16.142 -5.857 1.00 78.25 74 LEU A O 1
ATOM 594 N N . GLY A 1 75 ? 0.524 -15.581 -4.403 1.00 76.00 75 GLY A N 1
ATOM 595 C CA . GLY A 1 75 ? 1.647 -15.988 -5.260 1.00 76.00 75 GLY A CA 1
ATOM 596 C C . GLY A 1 75 ? 1.879 -15.105 -6.494 1.00 76.00 75 GLY A C 1
ATOM 597 O O . GLY A 1 75 ? 2.685 -15.465 -7.345 1.00 76.00 75 GLY A O 1
ATOM 598 N N . ARG A 1 76 ? 1.191 -13.963 -6.600 1.00 82.88 76 ARG A N 1
ATOM 599 C CA . ARG A 1 76 ? 1.336 -13.020 -7.716 1.00 82.88 76 ARG A CA 1
ATOM 600 C C . ARG A 1 76 ? 2.594 -12.164 -7.574 1.00 82.88 76 ARG A C 1
ATOM 602 O O . ARG A 1 76 ? 3.054 -11.945 -6.452 1.00 82.88 76 ARG A O 1
ATOM 609 N N . PRO A 1 77 ? 3.127 -11.615 -8.678 1.00 83.38 77 PRO A N 1
ATOM 610 C CA . PRO A 1 77 ? 4.307 -10.770 -8.635 1.00 83.38 77 PRO A CA 1
ATOM 611 C C . PRO A 1 77 ? 4.020 -9.485 -7.863 1.00 83.38 77 PRO A C 1
ATOM 613 O O . PRO A 1 77 ? 2.978 -8.851 -8.044 1.00 83.38 77 PRO A O 1
ATOM 616 N N . VAL A 1 78 ? 4.963 -9.091 -7.004 1.00 83.62 78 VAL A N 1
ATOM 617 C CA . VAL A 1 78 ? 4.832 -7.907 -6.147 1.00 83.62 78 VAL A CA 1
ATOM 618 C C . VAL A 1 78 ? 5.984 -6.930 -6.377 1.00 83.62 78 VAL A C 1
ATOM 620 O O . VAL A 1 78 ? 7.166 -7.283 -6.356 1.00 83.62 78 VAL A O 1
ATOM 623 N N . LEU A 1 79 ? 5.638 -5.659 -6.558 1.00 83.94 79 LEU A N 1
ATOM 624 C CA . LEU A 1 79 ? 6.551 -4.525 -6.536 1.00 83.94 79 LEU A CA 1
ATOM 625 C C . LEU A 1 79 ? 6.225 -3.651 -5.327 1.00 83.94 79 LEU A C 1
ATOM 627 O O . LEU A 1 79 ? 5.241 -2.922 -5.299 1.00 83.94 79 LEU A O 1
ATOM 631 N N . THR A 1 80 ? 7.065 -3.698 -4.306 1.00 81.19 80 THR A N 1
ATOM 632 C CA . THR A 1 80 ? 6.903 -2.828 -3.137 1.00 81.19 80 THR A CA 1
ATOM 633 C C . THR A 1 80 ? 7.580 -1.482 -3.351 1.00 81.19 80 THR A C 1
ATOM 635 O O . THR A 1 80 ? 8.688 -1.428 -3.890 1.00 81.19 80 THR A O 1
ATOM 638 N N . VAL A 1 81 ? 6.978 -0.421 -2.831 1.00 77.12 81 VAL A N 1
ATOM 639 C CA . VAL A 1 81 ? 7.486 0.941 -2.931 1.00 77.12 81 VAL A CA 1
ATOM 640 C C . VAL A 1 81 ? 7.445 1.624 -1.572 1.00 77.12 81 VAL A C 1
ATOM 642 O O . VAL A 1 81 ? 6.441 1.594 -0.861 1.00 77.12 81 VAL A O 1
ATOM 645 N N . SER A 1 82 ? 8.555 2.250 -1.193 1.00 75.19 82 SER A N 1
ATOM 646 C CA . SER A 1 82 ? 8.616 3.056 0.024 1.00 75.19 82 SER A CA 1
ATOM 647 C C . SER A 1 82 ? 7.940 4.405 -0.218 1.00 75.19 82 SER A C 1
ATOM 649 O O . SER A 1 82 ? 8.324 5.157 -1.116 1.00 75.19 82 SER A O 1
ATOM 651 N N . ILE A 1 83 ? 6.928 4.717 0.585 1.00 74.00 83 ILE A N 1
ATOM 652 C CA . ILE A 1 83 ? 6.261 6.017 0.578 1.00 74.00 83 ILE A CA 1
ATOM 653 C C . ILE A 1 83 ? 6.940 6.893 1.632 1.00 74.00 83 ILE A C 1
ATOM 655 O O . ILE A 1 83 ? 7.101 6.495 2.789 1.00 74.00 83 ILE A O 1
ATOM 659 N N . ASP A 1 84 ? 7.332 8.108 1.250 1.00 66.56 84 ASP A N 1
ATOM 660 C CA . ASP A 1 84 ? 7.838 9.076 2.224 1.00 66.56 84 ASP A CA 1
ATOM 661 C C . ASP A 1 84 ? 6.741 9.464 3.232 1.00 66.56 84 ASP A C 1
ATOM 663 O O . ASP A 1 84 ? 5.588 9.713 2.876 1.00 66.56 84 ASP A O 1
ATOM 667 N N . LYS A 1 85 ? 7.109 9.560 4.511 1.00 57.84 85 LYS A N 1
ATOM 668 C CA . LYS A 1 85 ? 6.183 9.913 5.599 1.00 57.84 85 LYS A CA 1
ATOM 669 C C . LYS A 1 85 ? 5.560 11.300 5.443 1.00 57.84 85 LYS A C 1
ATOM 671 O O . LYS A 1 85 ? 4.508 11.542 6.020 1.00 57.84 85 LYS A O 1
ATOM 676 N N . SER A 1 86 ? 6.199 12.203 4.702 1.00 52.53 86 SER A N 1
ATOM 677 C CA . SER A 1 86 ? 5.696 13.552 4.420 1.00 52.53 86 SER A CA 1
ATOM 678 C C . SER A 1 86 ? 4.516 13.578 3.439 1.00 52.53 86 SER A C 1
ATOM 680 O O . SER A 1 86 ? 3.892 14.625 3.266 1.00 52.53 86 SER A O 1
ATOM 682 N N . TYR A 1 87 ? 4.150 12.442 2.829 1.00 54.41 87 TYR A N 1
ATOM 683 C CA . TYR A 1 87 ? 3.025 12.350 1.891 1.00 54.41 87 TYR A CA 1
ATOM 684 C C . TYR A 1 87 ? 1.640 12.232 2.547 1.00 54.41 87 TYR A C 1
ATOM 686 O O . TYR A 1 87 ? 0.667 12.038 1.827 1.00 54.41 87 TYR A O 1
ATOM 694 N N . THR A 1 88 ? 1.497 12.443 3.862 1.00 50.34 88 THR A N 1
ATOM 695 C CA . THR A 1 88 ? 0.186 12.478 4.554 1.00 50.34 88 THR A CA 1
ATOM 696 C C . THR A 1 88 ? -0.798 13.520 4.000 1.00 50.34 88 THR A C 1
ATOM 698 O O . THR A 1 88 ? -1.968 13.491 4.357 1.00 50.34 88 THR A O 1
ATOM 701 N N . ASN A 1 89 ? -0.345 14.416 3.115 1.00 53.06 89 ASN A N 1
ATOM 702 C CA . ASN A 1 89 ? -1.160 15.431 2.440 1.00 53.06 89 ASN A CA 1
ATOM 703 C C . ASN A 1 89 ? -1.505 15.080 0.973 1.00 53.06 89 ASN A C 1
ATOM 705 O O . ASN A 1 89 ? -1.975 15.949 0.241 1.00 53.06 89 ASN A O 1
ATOM 709 N N . ARG A 1 90 ? -1.211 13.862 0.491 1.00 61.62 90 ARG A N 1
ATOM 710 C CA . ARG A 1 90 ? -1.485 13.419 -0.892 1.00 61.62 90 ARG A CA 1
ATOM 711 C C . ARG A 1 90 ? -2.341 12.153 -0.914 1.00 61.62 90 ARG A C 1
ATOM 713 O O . ARG A 1 90 ? -2.322 11.373 0.031 1.00 61.62 90 ARG A O 1
ATOM 720 N N . ASN A 1 91 ? -3.053 11.937 -2.022 1.00 78.31 91 ASN A N 1
ATOM 721 C CA . ASN A 1 91 ? -3.805 10.706 -2.266 1.00 78.31 91 ASN A CA 1
ATOM 722 C C . ASN A 1 91 ? -2.864 9.478 -2.179 1.00 78.31 91 ASN A C 1
ATOM 724 O O . ASN A 1 91 ? -1.751 9.495 -2.719 1.00 78.31 91 ASN A O 1
ATOM 728 N N . LEU A 1 92 ? -3.297 8.426 -1.473 1.00 78.38 92 LEU A N 1
ATOM 729 C CA . LEU A 1 92 ? -2.544 7.182 -1.293 1.00 78.38 92 LEU A CA 1
ATOM 730 C C . LEU A 1 92 ? -2.262 6.491 -2.633 1.00 78.38 92 LEU A C 1
ATOM 732 O O . LEU A 1 92 ? -1.127 6.089 -2.877 1.00 78.38 92 LEU A O 1
ATOM 736 N N . TYR A 1 93 ? -3.257 6.425 -3.519 1.00 82.12 93 TYR A N 1
ATOM 737 C CA . TYR A 1 93 ? -3.118 5.867 -4.864 1.00 82.12 93 TYR A CA 1
ATOM 738 C C . TYR A 1 93 ? -2.012 6.587 -5.645 1.00 82.12 93 TYR A C 1
ATOM 740 O O . TYR A 1 93 ? -1.079 5.953 -6.134 1.00 82.12 93 TYR A O 1
ATOM 748 N N . ASP A 1 94 ? -2.031 7.922 -5.661 1.00 80.00 94 ASP A N 1
ATOM 749 C CA . ASP A 1 94 ? -0.998 8.724 -6.332 1.00 80.00 94 ASP A CA 1
ATOM 750 C C . ASP A 1 94 ? 0.379 8.590 -5.683 1.00 80.00 94 ASP A C 1
ATOM 752 O O . ASP A 1 94 ? 1.406 8.754 -6.341 1.00 80.00 94 ASP A O 1
ATOM 756 N N . SER A 1 95 ? 0.423 8.295 -4.386 1.00 79.31 95 SER A N 1
ATOM 757 C CA . SER A 1 95 ? 1.672 8.059 -3.668 1.00 7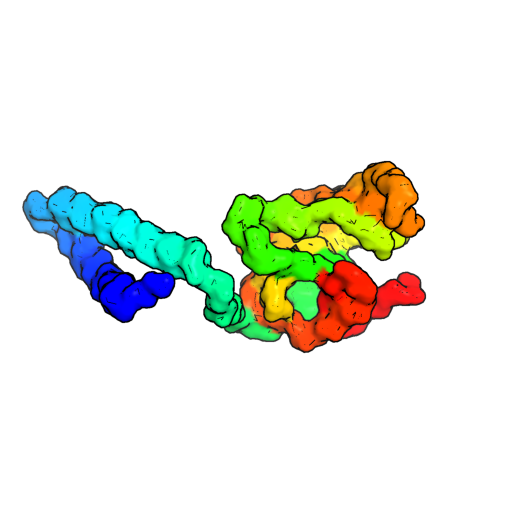9.31 95 SER A CA 1
ATOM 758 C C . SER A 1 95 ? 2.297 6.709 -4.026 1.00 79.31 95 SER A C 1
ATOM 760 O O . SER A 1 95 ? 3.523 6.622 -4.076 1.00 79.31 95 SER A O 1
ATOM 762 N N . ILE A 1 96 ? 1.471 5.698 -4.316 1.00 80.44 96 ILE A N 1
ATOM 763 C CA . ILE A 1 96 ? 1.889 4.340 -4.701 1.00 80.44 96 ILE A CA 1
ATOM 764 C C . ILE A 1 96 ? 2.162 4.223 -6.208 1.00 80.44 96 ILE A C 1
ATOM 766 O O . ILE A 1 96 ? 3.013 3.440 -6.609 1.00 80.44 96 ILE A O 1
ATOM 770 N N . ARG A 1 97 ? 1.476 4.984 -7.065 1.00 76.06 97 ARG A N 1
ATOM 771 C CA . ARG A 1 97 ? 1.548 4.808 -8.529 1.00 76.06 97 ARG A CA 1
ATOM 772 C C . ARG A 1 97 ? 2.582 5.679 -9.256 1.00 76.06 97 ARG A C 1
ATOM 774 O O . ARG A 1 97 ? 2.604 5.679 -10.483 1.00 76.06 97 ARG A O 1
ATOM 781 N N . LYS A 1 98 ? 3.373 6.478 -8.528 1.00 75.44 98 LYS A N 1
ATOM 782 C CA . LYS A 1 98 ? 4.314 7.467 -9.101 1.00 75.44 98 LYS A CA 1
ATOM 783 C C . LYS A 1 98 ? 5.192 6.889 -10.209 1.00 75.44 98 LYS A C 1
ATOM 785 O O . LYS A 1 98 ? 5.422 5.698 -10.256 1.00 75.44 98 LYS A O 1
ATOM 790 N N . SER A 1 99 ? 5.753 7.741 -11.062 1.00 71.50 99 SER A N 1
ATOM 791 C CA . SER A 1 99 ? 6.724 7.278 -12.055 1.00 71.50 99 SER A CA 1
ATOM 792 C C . SER A 1 99 ? 8.020 6.793 -11.377 1.00 71.50 99 SER A C 1
ATOM 794 O O . SER A 1 99 ? 8.626 7.532 -10.594 1.00 71.50 99 SER A O 1
ATOM 796 N N . TRP A 1 100 ? 8.452 5.578 -11.705 1.00 75.12 100 TRP A N 1
ATOM 797 C CA . TRP A 1 100 ? 9.573 4.848 -11.106 1.00 75.12 100 TRP A CA 1
ATOM 798 C C . TRP A 1 100 ? 10.731 4.696 -12.086 1.00 75.12 100 TRP A C 1
ATOM 800 O O . TRP A 1 100 ? 10.510 4.344 -13.234 1.00 75.12 100 TRP A O 1
ATOM 810 N N . LEU A 1 101 ? 11.966 4.911 -11.639 1.00 72.31 101 LEU A N 1
ATOM 811 C CA . LEU A 1 101 ? 13.158 4.634 -12.451 1.00 72.31 101 LEU A CA 1
ATOM 812 C C . LEU A 1 101 ? 13.558 3.156 -12.344 1.00 72.31 101 LEU A C 1
ATOM 814 O O . LEU A 1 101 ? 13.207 2.497 -11.373 1.00 72.31 101 LEU A O 1
ATOM 818 N N . ASN A 1 102 ? 14.355 2.660 -13.292 1.00 72.12 102 ASN A N 1
ATOM 819 C CA . ASN A 1 102 ? 15.041 1.358 -13.210 1.00 72.12 102 ASN A CA 1
ATOM 820 C C . ASN A 1 102 ? 14.122 0.130 -13.017 1.00 72.12 102 ASN A C 1
ATOM 822 O O . ASN A 1 102 ? 14.532 -0.848 -12.393 1.00 72.12 102 ASN A O 1
ATOM 826 N N . VAL A 1 103 ? 12.891 0.162 -13.532 1.00 78.38 103 VAL A N 1
ATOM 827 C CA . VAL A 1 103 ? 12.029 -1.029 -13.616 1.00 78.38 103 VAL A CA 1
ATOM 828 C C . VAL A 1 103 ? 12.149 -1.590 -15.031 1.00 78.38 103 VAL A C 1
ATOM 830 O O . VAL A 1 103 ? 11.943 -0.847 -15.985 1.00 78.38 103 VAL A O 1
ATOM 833 N N . SER A 1 104 ? 12.523 -2.866 -15.174 1.00 81.69 104 SER A N 1
ATOM 834 C CA . SER A 1 104 ? 12.664 -3.500 -16.490 1.00 81.69 104 SER A CA 1
ATOM 835 C C . SER A 1 104 ? 11.309 -3.708 -17.168 1.00 81.69 104 SER A C 1
ATOM 837 O O . SER A 1 104 ? 10.293 -3.917 -16.500 1.00 81.69 104 SER A O 1
ATOM 839 N N . ASP A 1 105 ? 11.305 -3.701 -18.498 1.00 85.06 105 ASP A N 1
ATOM 840 C CA . ASP A 1 105 ? 10.101 -3.922 -19.310 1.00 85.06 105 ASP A CA 1
ATOM 841 C C . ASP A 1 105 ? 9.479 -5.285 -19.026 1.00 85.06 105 ASP A C 1
ATOM 843 O O . ASP A 1 105 ? 8.276 -5.380 -18.812 1.00 85.06 105 ASP A O 1
ATOM 847 N N . GLU A 1 106 ? 10.313 -6.318 -18.919 1.00 85.56 106 GLU A N 1
ATOM 848 C CA . GLU A 1 106 ? 9.898 -7.668 -18.543 1.00 85.56 106 GLU A CA 1
ATOM 849 C C . GLU A 1 106 ? 9.152 -7.685 -17.206 1.00 85.56 106 GLU A C 1
ATOM 851 O O . GLU A 1 106 ? 8.086 -8.286 -17.083 1.00 85.56 106 GLU A O 1
ATOM 856 N N . ARG A 1 107 ? 9.653 -6.951 -16.208 1.00 82.50 107 ARG A N 1
ATOM 857 C CA . ARG A 1 107 ? 8.988 -6.848 -14.909 1.00 82.50 107 ARG A CA 1
ATOM 858 C C . ARG A 1 107 ? 7.665 -6.100 -15.002 1.00 82.50 107 ARG A C 1
ATOM 860 O O . ARG A 1 107 ? 6.709 -6.479 -14.326 1.00 82.50 107 ARG A O 1
ATOM 867 N N . CYS A 1 108 ? 7.612 -5.035 -15.797 1.00 87.38 108 CYS A N 1
ATOM 868 C CA . CYS A 1 108 ? 6.381 -4.284 -16.017 1.00 87.38 108 CYS A CA 1
ATOM 869 C C . CYS A 1 108 ? 5.322 -5.169 -16.676 1.00 87.38 108 CYS A C 1
ATOM 871 O O . CYS A 1 108 ? 4.193 -5.226 -16.195 1.00 87.38 108 CYS A O 1
ATOM 873 N N . GLN A 1 109 ? 5.715 -5.915 -17.708 1.00 90.25 109 GLN A N 1
ATOM 874 C CA . GLN A 1 109 ? 4.834 -6.818 -18.434 1.00 90.25 109 GLN A CA 1
ATOM 875 C C . GLN A 1 109 ? 4.344 -7.961 -17.543 1.00 90.25 109 GLN A C 1
ATOM 877 O O . GLN A 1 109 ? 3.143 -8.192 -17.454 1.00 90.25 109 GLN A O 1
ATOM 882 N N . LYS A 1 110 ? 5.239 -8.588 -16.772 1.00 88.25 110 LYS A N 1
ATOM 883 C CA . LYS A 1 110 ? 4.883 -9.648 -15.820 1.00 88.25 110 LYS A CA 1
ATOM 884 C C . LYS A 1 110 ? 3.867 -9.188 -14.770 1.00 88.25 110 LYS A C 1
ATOM 886 O O . LYS A 1 110 ? 2.941 -9.922 -14.439 1.00 88.25 110 LYS A O 1
ATOM 891 N N . LEU A 1 111 ? 4.008 -7.962 -14.253 1.00 89.44 111 LEU A N 1
ATOM 892 C CA . LEU A 1 111 ? 3.035 -7.378 -13.320 1.00 89.44 111 LEU A CA 1
ATOM 893 C C . LEU A 1 111 ? 1.652 -7.190 -13.959 1.00 89.44 111 LEU A C 1
ATOM 895 O O . LEU A 1 111 ? 0.654 -7.373 -13.267 1.00 89.44 111 LEU A O 1
ATOM 899 N N . VAL A 1 112 ? 1.581 -6.837 -15.243 1.00 90.94 112 VAL A N 1
ATOM 900 C CA . VAL A 1 112 ? 0.309 -6.695 -15.968 1.00 90.94 112 VAL A CA 1
ATOM 901 C C . VAL A 1 112 ? -0.306 -8.063 -16.264 1.00 90.94 112 VAL A C 1
ATOM 903 O O . VAL A 1 112 ? -1.454 -8.307 -15.890 1.00 90.94 112 VAL A O 1
ATOM 906 N N . ASP A 1 113 ? 0.461 -8.964 -16.878 1.00 90.00 113 ASP A N 1
ATOM 907 C CA . ASP A 1 113 ? -0.020 -10.264 -17.357 1.00 90.00 113 ASP A CA 1
ATOM 908 C C . ASP A 1 113 ? -0.539 -11.136 -16.209 1.00 90.00 113 ASP A C 1
ATOM 910 O O . ASP A 1 113 ? -1.607 -11.743 -16.300 1.00 90.00 113 ASP A O 1
ATOM 914 N N . GLU A 1 114 ? 0.177 -11.145 -15.083 1.00 88.19 114 GLU A N 1
ATOM 915 C CA . GLU A 1 114 ? -0.177 -11.950 -13.913 1.00 88.19 114 GLU A CA 1
ATOM 916 C C . GLU A 1 114 ? -1.091 -11.204 -12.923 1.00 88.19 114 GLU A C 1
ATOM 918 O O . GLU A 1 114 ? -1.369 -11.710 -11.830 1.00 88.19 114 GLU A O 1
ATOM 923 N N . ARG A 1 115 ? -1.579 -10.002 -13.275 1.00 88.75 115 ARG A N 1
ATOM 924 C CA . ARG A 1 115 ? -2.363 -9.120 -12.386 1.00 88.75 115 ARG A CA 1
ATOM 925 C C . ARG A 1 115 ? -1.715 -8.970 -11.006 1.00 88.75 115 ARG A C 1
ATOM 927 O O . ARG A 1 115 ? -2.351 -9.201 -9.966 1.00 88.75 115 ARG A O 1
ATOM 934 N N . GLY A 1 116 ? -0.428 -8.644 -11.033 1.00 89.44 116 GLY A N 1
ATOM 935 C CA . GLY A 1 116 ? 0.427 -8.434 -9.878 1.00 89.44 116 GLY A CA 1
ATOM 936 C C . GLY A 1 116 ? 0.065 -7.192 -9.072 1.00 89.44 116 GLY A C 1
ATOM 937 O O . GLY A 1 116 ? -0.902 -6.482 -9.357 1.00 89.44 116 GLY A O 1
ATOM 938 N N . TYR A 1 117 ? 0.869 -6.925 -8.047 1.00 89.56 117 TYR A N 1
ATOM 939 C CA . TYR A 1 117 ? 0.605 -5.866 -7.082 1.00 89.56 117 TYR A CA 1
ATOM 940 C C . TYR A 1 117 ? 1.722 -4.830 -7.016 1.00 89.56 117 TYR A C 1
ATOM 942 O O . TYR A 1 117 ? 2.900 -5.179 -6.953 1.00 89.56 117 TYR A O 1
ATOM 950 N N . VAL A 1 118 ? 1.344 -3.555 -6.908 1.00 88.81 118 VAL A N 1
ATOM 951 C CA . VAL A 1 118 ? 2.228 -2.492 -6.410 1.00 88.81 118 VAL A CA 1
ATOM 952 C C . VAL A 1 118 ? 1.832 -2.160 -4.976 1.00 88.81 118 VAL A C 1
ATOM 954 O O . VAL A 1 118 ? 0.683 -1.822 -4.698 1.00 88.81 118 VAL A O 1
ATOM 957 N N . VAL A 1 119 ? 2.776 -2.265 -4.044 1.00 86.69 119 VAL A N 1
ATOM 958 C CA . VAL A 1 119 ? 2.501 -2.212 -2.602 1.00 86.69 119 VAL A CA 1
ATOM 959 C C . VAL A 1 119 ? 3.209 -1.026 -1.969 1.00 86.69 119 VAL A C 1
ATOM 961 O O . VAL A 1 119 ? 4.433 -0.975 -1.916 1.00 86.69 119 VAL A O 1
ATOM 964 N N . GLY A 1 120 ? 2.435 -0.082 -1.446 1.00 84.38 120 GLY A N 1
ATOM 965 C CA . GLY A 1 120 ? 2.934 1.078 -0.722 1.00 84.38 120 GLY A CA 1
ATOM 966 C C . GLY A 1 120 ? 3.311 0.753 0.713 1.00 84.38 120 GLY A C 1
ATOM 967 O O . GLY A 1 120 ? 2.476 0.256 1.465 1.00 84.38 120 GLY A O 1
ATOM 968 N N . VAL A 1 121 ? 4.530 1.089 1.125 1.00 78.50 121 VAL A N 1
ATOM 969 C CA . VAL A 1 121 ? 5.062 0.756 2.450 1.00 78.50 121 VAL A CA 1
ATOM 970 C C . VAL A 1 121 ? 5.591 2.004 3.154 1.00 78.50 121 VAL A C 1
ATOM 972 O O . VAL A 1 121 ? 6.374 2.762 2.589 1.00 78.50 121 VAL A O 1
ATOM 975 N N . ILE A 1 122 ? 5.221 2.197 4.422 1.00 76.19 122 ILE A N 1
ATOM 976 C CA . ILE A 1 122 ? 5.816 3.203 5.313 1.00 76.19 122 ILE A CA 1
ATOM 977 C C . ILE A 1 122 ? 6.402 2.476 6.516 1.00 76.19 122 ILE A C 1
ATOM 979 O O . ILE A 1 122 ? 5.683 1.789 7.236 1.00 76.19 122 ILE A O 1
ATOM 983 N N . ASN A 1 123 ? 7.701 2.647 6.788 1.00 71.94 123 ASN A N 1
ATOM 984 C CA . ASN A 1 123 ? 8.359 1.998 7.935 1.00 71.94 123 ASN A CA 1
ATOM 985 C C . ASN A 1 123 ? 8.099 0.473 8.006 1.00 71.94 123 ASN A C 1
ATOM 987 O O . ASN A 1 123 ? 7.807 -0.045 9.080 1.00 71.94 123 ASN A O 1
ATOM 991 N N . LYS A 1 124 ? 8.201 -0.243 6.877 1.00 72.81 124 LYS A N 1
ATOM 992 C CA . LYS A 1 124 ? 7.877 -1.680 6.740 1.00 72.81 124 LYS A CA 1
ATOM 993 C C . LYS A 1 124 ? 6.396 -2.049 6.858 1.00 72.81 124 LYS A C 1
ATOM 995 O O . LYS A 1 124 ? 6.074 -3.216 6.681 1.00 72.81 124 LYS A O 1
ATOM 1000 N N . VAL A 1 125 ? 5.500 -1.109 7.142 1.00 75.69 125 VAL A N 1
ATOM 1001 C CA . VAL A 1 125 ? 4.068 -1.400 7.228 1.00 75.69 125 VAL A CA 1
ATOM 1002 C C . VAL A 1 125 ? 3.399 -1.107 5.897 1.00 75.69 125 VAL A C 1
ATOM 1004 O O . VAL A 1 125 ? 3.583 -0.026 5.334 1.00 75.69 125 VAL A O 1
ATOM 1007 N N . VAL A 1 126 ? 2.639 -2.076 5.395 1.00 82.62 126 VAL A N 1
ATOM 1008 C CA . VAL A 1 126 ? 1.856 -1.935 4.167 1.00 82.62 126 VAL A CA 1
ATOM 1009 C C . VAL A 1 126 ? 0.726 -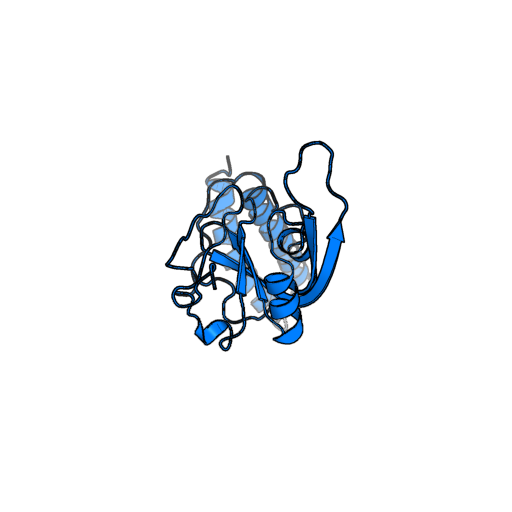0.941 4.411 1.00 82.62 126 VAL A C 1
ATOM 1011 O O . VAL A 1 126 ? -0.117 -1.138 5.287 1.00 82.62 126 VAL A O 1
ATOM 1014 N N . MET A 1 127 ? 0.714 0.126 3.622 1.00 83.38 127 MET A N 1
ATOM 1015 C CA . MET A 1 127 ? -0.275 1.198 3.697 1.00 83.38 127 MET A CA 1
ATOM 1016 C C . MET A 1 127 ? -1.368 1.051 2.647 1.00 83.38 127 MET A C 1
ATOM 1018 O O . MET A 1 127 ? -2.499 1.444 2.901 1.00 83.38 127 MET A O 1
ATOM 1022 N N . GLY A 1 128 ? -1.037 0.496 1.482 1.00 85.62 128 GLY A N 1
ATOM 1023 C CA . GLY A 1 128 ? -1.990 0.288 0.400 1.00 85.62 128 GLY A CA 1
ATOM 1024 C C . GLY A 1 128 ? -1.448 -0.665 -0.653 1.00 85.62 128 GLY A C 1
ATOM 1025 O O . GLY A 1 128 ? -0.234 -0.852 -0.774 1.00 85.62 128 GLY A O 1
ATOM 1026 N N . VAL A 1 129 ? -2.365 -1.268 -1.400 1.00 88.25 129 VAL A N 1
ATOM 1027 C CA . VAL A 1 129 ? -2.074 -2.270 -2.426 1.00 88.25 129 VAL A CA 1
ATOM 1028 C C . VAL A 1 129 ? -2.829 -1.890 -3.689 1.00 88.25 129 VAL A C 1
ATOM 1030 O O . VAL A 1 129 ? -4.035 -1.679 -3.643 1.00 88.25 129 VAL A O 1
ATOM 1033 N N . ILE A 1 130 ? -2.128 -1.790 -4.812 1.00 90.50 130 ILE A N 1
ATOM 1034 C CA . ILE A 1 130 ? -2.717 -1.577 -6.133 1.00 90.50 130 ILE A CA 1
ATOM 1035 C C . ILE A 1 130 ? -2.612 -2.883 -6.907 1.00 90.50 130 ILE A C 1
ATOM 1037 O O . ILE A 1 130 ? -1.515 -3.427 -7.011 1.00 90.50 130 ILE A O 1
ATOM 1041 N N . ILE A 1 131 ? -3.719 -3.364 -7.467 1.00 91.50 131 ILE A N 1
ATOM 1042 C CA . ILE A 1 131 ? -3.689 -4.414 -8.491 1.00 91.50 131 ILE A CA 1
ATOM 1043 C C . ILE A 1 131 ? -3.373 -3.773 -9.841 1.00 91.50 131 ILE A C 1
ATOM 1045 O O . ILE A 1 131 ? -4.042 -2.819 -10.238 1.00 91.50 131 ILE A O 1
ATOM 1049 N N . VAL A 1 132 ? -2.324 -4.252 -10.503 1.00 92.00 132 VAL A N 1
ATOM 1050 C CA . VAL A 1 132 ? -1.817 -3.667 -11.748 1.00 92.00 132 VAL A CA 1
ATOM 1051 C C . VAL A 1 132 ? -2.701 -4.080 -12.918 1.00 92.00 132 VAL A C 1
ATOM 1053 O O . VAL A 1 132 ? -3.006 -5.257 -13.096 1.00 92.00 132 VAL A O 1
ATOM 1056 N N . GLU A 1 133 ? -3.087 -3.093 -13.722 1.00 92.81 133 GLU A N 1
ATOM 1057 C CA . GLU A 1 133 ? -3.844 -3.279 -14.967 1.00 92.81 133 GLU A CA 1
ATOM 1058 C C . GLU A 1 133 ? -3.056 -2.800 -16.192 1.00 92.81 133 GLU A C 1
ATOM 1060 O O . GLU A 1 133 ? -3.348 -3.207 -17.313 1.00 92.81 133 GLU A O 1
ATOM 1065 N N . GLY A 1 134 ? -2.045 -1.954 -15.990 1.00 93.50 134 GLY A N 1
ATOM 1066 C CA . GLY A 1 134 ? -1.203 -1.445 -17.062 1.00 93.50 134 GLY A CA 1
ATOM 1067 C C . GLY A 1 134 ? 0.000 -0.667 -16.546 1.00 93.50 134 GLY A C 1
ATOM 1068 O O . GLY A 1 134 ? 0.164 -0.433 -15.343 1.00 93.50 134 GLY A O 1
ATOM 1069 N N . PHE A 1 135 ? 0.846 -0.244 -17.480 1.00 92.00 135 PHE A N 1
ATOM 1070 C CA . PHE A 1 135 ? 1.937 0.680 -17.213 1.00 92.00 135 PHE A CA 1
ATOM 1071 C C . PHE A 1 135 ? 2.171 1.609 -18.404 1.00 92.00 135 PHE A C 1
ATOM 1073 O O . PHE A 1 135 ? 1.843 1.283 -19.541 1.00 92.00 135 PHE A O 1
ATOM 1080 N N . GLU A 1 136 ? 2.754 2.767 -18.125 1.00 91.12 136 GLU A N 1
ATOM 1081 C CA . GLU A 1 136 ? 3.159 3.758 -19.113 1.00 91.12 136 GLU A CA 1
ATOM 1082 C C . GLU A 1 136 ? 4.626 4.125 -18.890 1.00 91.12 136 GLU A C 1
ATOM 1084 O O . GLU A 1 136 ? 5.075 4.279 -17.748 1.00 91.12 136 GLU A O 1
ATOM 1089 N N . LYS A 1 137 ? 5.370 4.275 -19.987 1.00 87.25 137 LYS A N 1
ATOM 1090 C CA . LYS A 1 137 ? 6.745 4.768 -19.977 1.00 87.25 137 LYS A CA 1
ATOM 1091 C C . LYS A 1 137 ? 6.765 6.268 -20.225 1.00 87.25 137 LYS A C 1
ATOM 1093 O O . LYS A 1 137 ? 6.142 6.760 -21.158 1.00 87.25 137 LYS A O 1
ATOM 1098 N N . PHE A 1 138 ? 7.528 6.980 -19.411 1.00 83.62 138 PHE A N 1
ATOM 1099 C CA . PHE A 1 138 ? 7.768 8.405 -19.567 1.00 83.62 138 PHE A CA 1
ATOM 1100 C C . PHE A 1 138 ? 9.174 8.642 -20.093 1.00 83.62 138 PHE A C 1
ATOM 1102 O O . PHE A 1 138 ? 10.126 7.968 -19.681 1.00 83.62 138 PHE A O 1
ATOM 1109 N N . GLU A 1 139 ? 9.294 9.664 -20.938 1.00 76.25 139 GLU A N 1
ATOM 1110 C CA . GLU A 1 139 ? 10.574 10.094 -21.477 1.00 76.25 139 GLU A CA 1
ATOM 1111 C C . GLU A 1 139 ? 11.595 10.379 -20.373 1.00 76.25 139 GLU A C 1
ATOM 1113 O O . GLU A 1 139 ? 11.313 10.957 -19.314 1.00 76.25 139 GLU A O 1
ATOM 1118 N N . LYS A 1 140 ? 12.824 9.970 -20.670 1.00 78.94 140 LYS A N 1
ATOM 1119 C CA . LYS A 1 140 ? 13.993 10.184 -19.835 1.00 78.94 140 LYS A CA 1
ATOM 1120 C C . LYS A 1 140 ? 14.296 11.678 -19.723 1.00 78.94 140 LYS A C 1
ATOM 1122 O O . LYS A 1 140 ? 14.453 12.375 -20.723 1.00 78.94 140 LYS A O 1
ATOM 1127 N N . ARG A 1 141 ? 14.458 12.174 -18.494 1.00 77.81 141 ARG A N 1
ATOM 1128 C CA . ARG A 1 141 ? 14.990 13.529 -18.273 1.00 77.81 141 ARG A CA 1
ATOM 1129 C C . ARG A 1 141 ? 16.504 13.537 -18.493 1.00 77.81 141 ARG A C 1
ATOM 1131 O O . ARG A 1 141 ? 17.165 12.525 -18.277 1.00 77.81 141 ARG A O 1
ATOM 1138 N N . ALA A 1 142 ? 17.066 14.700 -18.833 1.00 69.94 142 ALA A N 1
ATOM 1139 C CA . ALA A 1 142 ? 18.486 14.867 -19.184 1.00 69.94 142 ALA A CA 1
ATOM 1140 C C . ALA A 1 142 ? 19.494 14.257 -18.180 1.00 69.94 142 ALA A C 1
ATOM 1142 O O . ALA A 1 142 ? 20.579 13.852 -18.581 1.00 69.94 142 ALA A O 1
ATOM 1143 N N . ASN A 1 143 ? 19.123 14.140 -16.898 1.00 73.19 143 ASN A N 1
ATOM 1144 C CA . ASN A 1 143 ? 19.992 13.653 -15.819 1.00 73.19 143 ASN A CA 1
ATOM 1145 C C . ASN A 1 143 ? 19.643 12.238 -15.316 1.00 73.19 143 ASN A C 1
ATOM 1147 O O . ASN A 1 143 ? 20.102 11.836 -14.249 1.00 73.19 143 ASN A O 1
ATOM 1151 N N . GLU A 1 144 ? 18.790 11.492 -16.018 1.00 68.19 144 GLU A N 1
ATOM 1152 C CA . GLU A 1 144 ? 18.347 10.164 -15.579 1.00 68.19 144 GLU A CA 1
ATOM 1153 C C . GLU A 1 144 ? 19.074 9.062 -16.335 1.00 68.19 144 GLU A C 1
ATOM 1155 O O . GLU A 1 144 ? 19.386 9.206 -17.507 1.00 68.19 144 GLU A O 1
ATOM 1160 N N . LEU A 1 145 ? 19.376 7.941 -15.683 1.00 67.31 145 LEU A N 1
ATOM 1161 C CA . LEU A 1 145 ? 20.036 6.821 -16.361 1.00 67.31 145 LEU A CA 1
ATOM 1162 C C . LEU A 1 145 ? 19.038 5.975 -17.161 1.00 67.31 145 LEU A C 1
ATOM 1164 O O . LEU A 1 145 ? 19.400 5.496 -18.233 1.00 67.31 145 LEU A O 1
ATOM 1168 N N . SER A 1 146 ? 17.777 5.932 -16.728 1.00 68.69 146 SER A N 1
ATOM 1169 C CA . SER A 1 146 ? 16.724 5.068 -17.272 1.00 68.69 146 SER A CA 1
ATOM 1170 C C . SER A 1 146 ? 15.413 5.829 -17.471 1.00 68.69 146 SER A C 1
ATOM 1172 O O . SER A 1 146 ? 15.222 6.902 -16.896 1.00 68.69 146 SER A O 1
ATOM 1174 N N . GLU A 1 147 ? 14.508 5.262 -18.266 1.00 78.00 147 GLU A N 1
ATOM 1175 C CA . GLU A 1 147 ? 13.125 5.733 -18.400 1.00 78.00 147 GLU A CA 1
ATOM 1176 C C . GLU A 1 147 ? 12.370 5.594 -17.075 1.00 78.00 147 GLU A C 1
ATOM 1178 O O . GLU A 1 147 ? 12.725 4.776 -16.213 1.00 78.00 147 GLU A O 1
ATOM 1183 N N . ARG A 1 148 ? 11.319 6.402 -16.906 1.00 81.06 148 ARG A N 1
ATOM 1184 C CA . ARG A 1 148 ? 10.416 6.259 -15.764 1.00 81.06 148 ARG A CA 1
ATOM 1185 C C . ARG A 1 148 ? 9.193 5.443 -16.168 1.00 81.06 148 ARG A C 1
ATOM 1187 O O . ARG A 1 148 ? 8.682 5.621 -17.265 1.00 81.06 148 ARG A O 1
ATOM 1194 N N . VAL A 1 149 ? 8.660 4.643 -15.255 1.00 83.62 149 VAL A N 1
ATOM 1195 C CA . VAL A 1 149 ? 7.460 3.826 -15.464 1.00 83.62 149 VAL A CA 1
ATOM 1196 C C . VAL A 1 149 ? 6.386 4.199 -14.454 1.00 83.62 149 VAL A C 1
ATOM 1198 O O . VAL A 1 149 ? 6.644 4.186 -13.254 1.00 83.62 149 VAL A O 1
ATOM 1201 N N . GLY A 1 150 ? 5.181 4.524 -14.907 1.00 86.88 150 GLY A N 1
ATOM 1202 C CA . GLY A 1 150 ? 4.010 4.697 -14.044 1.00 86.88 150 GLY A CA 1
ATOM 1203 C C . GLY A 1 150 ? 3.066 3.523 -14.205 1.00 86.88 150 GLY A C 1
ATOM 1204 O O . GLY A 1 150 ? 2.694 3.188 -15.323 1.00 86.88 150 GLY A O 1
ATOM 1205 N N . PHE A 1 151 ? 2.659 2.919 -13.095 1.00 89.00 151 PHE A N 1
ATOM 1206 C CA . PHE A 1 151 ? 1.669 1.847 -13.115 1.00 89.00 151 PHE A CA 1
ATOM 1207 C C . PHE A 1 151 ? 0.252 2.420 -13.007 1.00 89.00 151 PHE A C 1
ATOM 1209 O O . PHE A 1 151 ? 0.005 3.411 -12.309 1.00 89.00 151 PHE A O 1
ATOM 1216 N N . SER A 1 152 ? -0.691 1.783 -13.689 1.00 90.06 152 SER A N 1
ATOM 1217 C CA . SER A 1 152 ? -2.124 2.027 -13.562 1.00 90.06 152 SER A CA 1
ATOM 1218 C C . SER A 1 152 ? -2.818 0.793 -12.994 1.00 90.06 152 SER A C 1
ATOM 1220 O O . SER A 1 152 ? -2.341 -0.338 -13.125 1.00 90.06 152 SER A O 1
ATOM 1222 N N . GLY A 1 153 ? -3.943 1.021 -12.325 1.00 90.75 153 GLY A N 1
ATOM 1223 C CA . GLY A 1 153 ? -4.764 -0.051 -11.792 1.00 90.75 153 GLY A CA 1
ATOM 1224 C C . GLY A 1 153 ? -5.674 0.420 -10.672 1.00 90.75 153 GLY A C 1
ATOM 1225 O O . GLY A 1 153 ? -5.915 1.617 -10.503 1.00 90.75 153 GLY A O 1
ATOM 1226 N N . LYS A 1 154 ? -6.164 -0.528 -9.877 1.00 90.56 154 LYS A N 1
ATOM 1227 C CA . LYS A 1 154 ? -7.140 -0.257 -8.819 1.00 90.56 154 LYS A CA 1
ATOM 1228 C C . LYS A 1 154 ? -6.504 -0.357 -7.435 1.00 90.56 154 LYS A C 1
ATOM 1230 O O . LYS A 1 154 ? -5.861 -1.354 -7.116 1.00 90.56 154 LYS A O 1
ATOM 1235 N N . LEU A 1 155 ? -6.711 0.663 -6.599 1.00 90.69 155 LEU A N 1
ATOM 1236 C CA . LEU A 1 155 ? -6.393 0.589 -5.172 1.00 90.69 155 LEU A CA 1
ATOM 1237 C C . LEU A 1 155 ? -7.362 -0.385 -4.486 1.00 90.69 155 LEU A C 1
ATOM 1239 O O . LEU A 1 155 ? -8.575 -0.299 -4.676 1.00 90.69 155 LEU A O 1
ATOM 1243 N N . LEU A 1 156 ? -6.819 -1.323 -3.720 1.00 85.56 156 LEU A N 1
ATOM 1244 C CA . LEU A 1 156 ? -7.574 -2.276 -2.919 1.00 85.56 156 LEU A CA 1
ATOM 1245 C C . LEU A 1 156 ? -7.592 -1.781 -1.475 1.00 85.56 156 LEU A C 1
ATOM 1247 O O . LEU A 1 156 ? -6.554 -1.790 -0.818 1.00 85.56 156 LEU A O 1
ATOM 1251 N N . ASP A 1 157 ? -8.752 -1.350 -0.988 1.00 77.31 157 ASP A N 1
ATOM 1252 C CA . ASP A 1 157 ? -8.884 -0.739 0.343 1.00 77.31 157 ASP A CA 1
ATOM 1253 C C . ASP A 1 157 ? -8.988 -1.778 1.478 1.00 77.31 157 ASP A C 1
ATOM 1255 O O . ASP A 1 157 ? -8.729 -1.472 2.642 1.00 77.31 157 ASP A O 1
ATOM 1259 N N . ASP A 1 158 ? -9.327 -3.024 1.144 1.00 80.12 158 ASP A N 1
ATOM 1260 C CA . ASP A 1 158 ? -9.609 -4.130 2.065 1.00 80.12 158 ASP A CA 1
ATOM 1261 C C . ASP A 1 158 ? -8.620 -5.304 1.944 1.00 80.12 158 ASP A C 1
ATOM 1263 O O . ASP A 1 158 ? -8.832 -6.372 2.522 1.00 80.12 158 ASP A O 1
ATOM 1267 N N . HIS A 1 159 ? -7.506 -5.117 1.230 1.00 83.88 159 HIS A N 1
ATOM 1268 C CA . HIS A 1 159 ? -6.517 -6.174 1.026 1.00 83.88 159 HIS A CA 1
ATOM 1269 C C . HIS A 1 159 ? -5.923 -6.665 2.367 1.00 83.88 159 HIS A C 1
ATOM 1271 O O . HIS A 1 159 ? -5.490 -5.845 3.186 1.00 83.88 159 HIS A O 1
ATOM 1277 N N . PRO A 1 160 ? -5.794 -7.989 2.598 1.00 80.44 160 PRO A N 1
ATOM 1278 C CA . PRO A 1 160 ? -5.399 -8.551 3.897 1.00 80.44 160 PRO A CA 1
ATOM 1279 C C . PRO A 1 160 ? -3.997 -8.133 4.366 1.00 80.44 160 PRO A C 1
ATOM 1281 O O . PRO A 1 160 ? -3.727 -8.097 5.564 1.00 80.44 160 PRO A O 1
ATOM 1284 N N . ALA A 1 161 ? -3.110 -7.773 3.435 1.00 82.81 161 ALA A N 1
ATOM 1285 C CA . ALA A 1 161 ? -1.784 -7.251 3.765 1.00 82.81 161 ALA A CA 1
ATOM 1286 C C . ALA A 1 161 ? -1.811 -5.847 4.409 1.00 82.81 161 ALA A C 1
ATOM 1288 O O . ALA A 1 161 ? -0.817 -5.440 5.003 1.00 82.81 161 ALA A O 1
ATOM 1289 N N . ILE A 1 162 ? -2.903 -5.079 4.305 1.00 83.50 162 ILE A N 1
ATOM 1290 C CA . ILE A 1 162 ? -2.942 -3.684 4.771 1.00 83.50 162 ILE A CA 1
ATOM 1291 C C . ILE A 1 162 ? -2.857 -3.605 6.299 1.00 83.50 162 ILE A C 1
ATOM 1293 O O . ILE A 1 162 ? -3.689 -4.133 7.045 1.00 83.50 162 ILE A O 1
ATOM 1297 N N . GLY A 1 163 ? -1.850 -2.871 6.773 1.00 76.25 163 GLY A N 1
ATOM 1298 C CA . GLY A 1 163 ? -1.489 -2.777 8.183 1.00 76.25 163 GLY A CA 1
ATOM 1299 C C . GLY A 1 163 ? -0.586 -3.912 8.674 1.00 76.25 163 GLY A C 1
ATOM 1300 O O . GLY A 1 163 ? -0.256 -3.929 9.860 1.00 76.25 163 GLY A O 1
ATOM 1301 N N . MET A 1 164 ? -0.168 -4.837 7.804 1.00 79.19 164 MET A N 1
ATOM 1302 C CA . MET A 1 164 ? 0.816 -5.873 8.133 1.00 79.19 164 MET A CA 1
ATOM 1303 C C . MET A 1 164 ? 2.244 -5.350 7.962 1.00 79.19 164 MET A C 1
ATOM 1305 O O . MET A 1 164 ? 2.513 -4.457 7.153 1.00 79.19 164 MET A O 1
ATOM 1309 N N . THR A 1 165 ? 3.171 -5.909 8.738 1.00 80.88 165 THR A N 1
ATOM 1310 C CA . THR A 1 165 ? 4.595 -5.559 8.686 1.00 80.88 165 THR A CA 1
ATOM 1311 C C . THR A 1 165 ? 5.351 -6.529 7.791 1.00 80.88 165 THR A C 1
ATOM 1313 O O . THR A 1 165 ? 5.286 -7.737 7.990 1.00 80.88 165 THR A O 1
ATOM 1316 N N . MET A 1 166 ? 6.140 -6.005 6.861 1.00 73.25 166 MET A N 1
ATOM 1317 C CA . MET A 1 166 ? 7.113 -6.783 6.103 1.00 73.25 166 MET A CA 1
ATOM 1318 C C . MET A 1 166 ? 8.365 -7.041 6.947 1.00 73.25 166 MET A C 1
ATOM 1320 O O . MET A 1 166 ? 9.048 -6.104 7.369 1.00 73.25 166 MET A O 1
ATOM 1324 N N . GLU A 1 167 ? 8.687 -8.309 7.195 1.00 66.50 167 GLU A N 1
ATOM 1325 C CA . GLU A 1 167 ? 9.852 -8.681 8.009 1.00 66.50 167 GLU A CA 1
ATOM 1326 C C . GLU A 1 167 ? 11.176 -8.376 7.306 1.00 66.50 167 GLU A C 1
ATOM 1328 O O . GLU A 1 167 ? 12.121 -7.874 7.930 1.00 66.50 167 GLU A O 1
ATOM 1333 N N . LYS A 1 168 ? 11.229 -8.615 5.992 1.00 61.38 168 LYS A N 1
ATOM 1334 C CA . LYS A 1 168 ? 12.469 -8.583 5.218 1.00 61.38 168 LYS A CA 1
ATOM 1335 C C . LYS A 1 168 ? 12.588 -7.281 4.445 1.00 61.38 168 LYS A C 1
ATOM 1337 O O . LYS A 1 168 ? 11.739 -6.902 3.644 1.00 61.38 168 LYS A O 1
ATOM 1342 N N . ARG A 1 169 ? 13.649 -6.540 4.772 1.00 53.72 169 ARG A N 1
ATOM 1343 C CA . ARG A 1 169 ? 14.046 -5.327 4.062 1.00 53.72 169 ARG A CA 1
ATOM 1344 C C . ARG A 1 169 ? 15.143 -5.717 3.095 1.00 53.72 169 ARG A C 1
ATOM 1346 O O . ARG A 1 169 ? 16.288 -5.858 3.510 1.00 53.72 169 ARG A O 1
ATOM 1353 N N . THR A 1 170 ? 14.804 -5.804 1.824 1.00 50.25 170 THR A N 1
ATOM 1354 C CA . THR A 1 170 ? 15.828 -5.779 0.784 1.00 50.25 170 THR A CA 1
ATOM 1355 C C . THR A 1 170 ? 16.014 -4.323 0.381 1.00 50.25 170 THR A C 1
ATOM 1357 O O . THR A 1 170 ? 15.079 -3.529 0.405 1.00 50.25 170 THR A O 1
ATOM 1360 N N . VAL A 1 171 ? 17.252 -3.892 0.188 1.00 42.12 171 VAL A N 1
ATOM 1361 C CA . VAL A 1 171 ? 17.554 -2.529 -0.254 1.00 42.12 171 VAL A CA 1
ATOM 1362 C C . VAL A 1 171 ? 18.361 -2.687 -1.523 1.00 42.12 171 VAL A C 1
ATOM 1364 O O . VAL A 1 171 ? 19.449 -3.251 -1.473 1.00 42.12 171 VAL A O 1
ATOM 1367 N N . SER A 1 172 ? 17.840 -2.200 -2.646 1.00 41.94 172 SER A N 1
ATOM 1368 C CA . SER A 1 172 ? 18.610 -2.076 -3.883 1.00 41.94 172 SER A CA 1
ATOM 1369 C C . SER A 1 172 ? 18.480 -0.648 -4.425 1.00 41.94 172 SER A C 1
ATOM 1371 O O . SER A 1 172 ? 17.519 -0.272 -5.085 1.00 41.94 172 SER A O 1
ATOM 1373 N N . GLY A 1 173 ? 19.468 0.191 -4.098 1.00 44.47 173 GLY A N 1
ATOM 1374 C CA . GLY A 1 173 ? 19.591 1.544 -4.650 1.00 44.47 173 GLY A CA 1
ATOM 1375 C C . GLY A 1 173 ? 18.591 2.589 -4.109 1.00 44.47 173 GLY A C 1
ATOM 1376 O O . GLY A 1 173 ? 18.023 2.415 -3.028 1.00 44.47 173 GLY A O 1
ATOM 1377 N N . PRO A 1 174 ? 18.392 3.716 -4.830 1.00 40.62 174 PRO A N 1
ATOM 1378 C CA . PRO A 1 174 ? 17.505 4.818 -4.420 1.00 40.62 174 PRO A CA 1
ATOM 1379 C C . PRO A 1 174 ? 16.018 4.425 -4.378 1.00 40.62 174 PRO A C 1
ATOM 1381 O O . PRO A 1 174 ? 15.186 5.186 -3.885 1.00 40.62 174 PRO A O 1
ATOM 1384 N N . ILE A 1 175 ? 15.690 3.226 -4.860 1.00 47.00 175 ILE A N 1
ATOM 1385 C CA . ILE A 1 175 ? 14.378 2.601 -4.777 1.00 47.00 175 ILE A CA 1
ATOM 1386 C C . ILE A 1 175 ? 14.430 1.652 -3.584 1.00 47.00 175 ILE A C 1
ATOM 1388 O O . ILE A 1 175 ? 14.999 0.565 -3.633 1.00 47.00 175 ILE A O 1
ATOM 1392 N N . GLN A 1 176 ? 13.854 2.071 -2.464 1.00 46.22 176 GLN A N 1
ATOM 1393 C CA . GLN A 1 176 ? 13.664 1.169 -1.332 1.00 46.22 176 GLN A CA 1
ATOM 1394 C C . GLN A 1 176 ? 12.523 0.195 -1.665 1.00 46.22 176 GLN A C 1
ATOM 1396 O O . GLN A 1 176 ? 11.372 0.441 -1.307 1.00 46.22 176 GLN A O 1
ATOM 1401 N N . GLY A 1 177 ? 12.843 -0.874 -2.398 1.00 48.34 177 GLY A N 1
ATOM 1402 C CA . GLY A 1 177 ? 11.955 -2.008 -2.651 1.00 48.34 177 GLY A CA 1
ATOM 1403 C C . GLY A 1 177 ? 12.119 -3.067 -1.563 1.00 48.34 177 GLY A C 1
ATOM 1404 O O . GLY A 1 177 ? 13.156 -3.711 -1.482 1.00 48.34 177 GLY A O 1
ATOM 1405 N N . PHE A 1 178 ? 11.115 -3.231 -0.707 1.00 50.19 178 PHE A N 1
ATOM 1406 C CA . PHE A 1 178 ? 11.020 -4.322 0.258 1.00 50.19 178 PHE A CA 1
ATOM 1407 C C . PHE A 1 178 ? 10.706 -5.639 -0.459 1.00 50.19 178 PHE A C 1
ATOM 1409 O O . PHE A 1 178 ? 9.567 -5.917 -0.810 1.00 50.19 178 PHE A O 1
ATOM 1416 N N . ASN A 1 179 ? 11.697 -6.493 -0.668 1.00 49.09 179 ASN A N 1
ATOM 1417 C CA . ASN A 1 179 ? 11.410 -7.774 -1.297 1.00 49.09 179 ASN A CA 1
ATOM 1418 C C . ASN A 1 179 ? 10.764 -8.752 -0.308 1.00 49.09 179 ASN A C 1
ATOM 1420 O O . ASN A 1 179 ? 11.205 -8.876 0.836 1.00 49.09 179 ASN A O 1
ATOM 1424 N N . PHE A 1 180 ? 9.764 -9.494 -0.780 1.00 43.44 180 PHE A N 1
ATOM 1425 C CA . PHE A 1 180 ? 9.363 -10.742 -0.143 1.00 43.44 180 PHE A CA 1
ATOM 1426 C C . PHE A 1 180 ? 10.426 -11.800 -0.447 1.00 43.44 180 PHE A C 1
ATOM 1428 O O . PHE A 1 180 ? 10.898 -11.905 -1.580 1.00 43.44 180 PHE A O 1
ATOM 1435 N N . GLU A 1 181 ? 10.836 -12.562 0.564 1.00 39.34 181 GLU A N 1
ATOM 1436 C CA . GLU A 1 181 ? 11.717 -13.702 0.327 1.00 39.34 181 GLU A CA 1
ATOM 1437 C C . GLU A 1 181 ? 11.039 -14.736 -0.579 1.00 39.34 181 GLU A C 1
ATOM 1439 O O . GLU A 1 181 ? 9.841 -14.984 -0.455 1.00 39.34 181 GLU A O 1
ATOM 1444 N N . GLY A 1 182 ? 11.814 -15.328 -1.492 1.00 32.97 182 GLY A N 1
ATOM 1445 C CA . GLY A 1 182 ? 11.333 -16.321 -2.460 1.00 32.97 182 GLY A CA 1
ATOM 1446 C C . GLY A 1 182 ? 10.962 -15.762 -3.836 1.00 32.97 182 GLY A C 1
ATOM 1447 O O . GLY A 1 182 ? 10.769 -16.540 -4.761 1.00 32.97 182 GLY A O 1
ATOM 1448 N N . PHE A 1 183 ? 10.927 -14.439 -4.012 1.00 40.00 183 PHE A N 1
ATOM 1449 C CA . PHE A 1 183 ? 10.997 -13.816 -5.335 1.00 40.00 183 PHE A CA 1
ATOM 1450 C C . PHE A 1 183 ? 12.448 -13.390 -5.557 1.00 40.00 183 PHE A C 1
ATOM 1452 O O . PHE A 1 183 ? 12.940 -12.517 -4.852 1.00 40.00 183 PHE A O 1
ATOM 1459 N N . ASN A 1 184 ? 13.175 -14.025 -6.473 1.00 36.47 184 ASN A N 1
ATOM 1460 C CA . ASN A 1 184 ? 14.472 -13.508 -6.902 1.00 36.47 184 ASN A CA 1
ATOM 1461 C C . ASN A 1 184 ? 14.249 -12.436 -7.973 1.00 36.47 184 ASN A C 1
ATOM 1463 O O . ASN A 1 184 ? 13.377 -12.555 -8.824 1.00 36.47 184 ASN A O 1
ATOM 1467 N N . PHE A 1 185 ? 15.014 -11.351 -7.867 1.00 42.03 185 PHE A N 1
ATOM 1468 C CA . PHE A 1 185 ? 14.847 -10.112 -8.640 1.00 42.03 185 PHE A CA 1
ATOM 1469 C C . PHE A 1 185 ? 15.810 -10.009 -9.827 1.00 42.03 185 PHE A C 1
ATOM 1471 O O . PHE A 1 185 ? 15.913 -8.938 -10.419 1.00 42.03 185 PHE A O 1
ATOM 1478 N N . ASN A 1 186 ? 16.526 -11.095 -10.117 1.00 34.41 186 ASN A N 1
ATOM 1479 C CA . ASN A 1 186 ? 17.620 -11.155 -11.084 1.00 34.41 186 ASN A CA 1
ATOM 1480 C C . ASN A 1 186 ? 17.489 -12.323 -12.074 1.00 34.41 186 ASN A C 1
ATOM 1482 O O . ASN A 1 186 ? 18.465 -12.593 -12.768 1.00 34.41 186 ASN A O 1
ATOM 1486 N N . ASP A 1 187 ? 16.339 -12.997 -12.118 1.00 33.88 187 ASP A N 1
ATOM 1487 C CA . ASP A 1 187 ? 16.055 -13.962 -13.184 1.00 33.88 187 ASP A CA 1
ATOM 1488 C C . ASP A 1 187 ? 15.193 -13.290 -14.251 1.00 33.88 187 ASP A C 1
ATOM 1490 O O . ASP A 1 187 ? 14.175 -12.665 -13.854 1.00 33.88 187 ASP A O 1
#

Sequence (187 aa):
MTSKKDLNRIKELKKEIPYYVALSTSDSKEKDSYNKIVVEYEKELESLENKLVSRGVKSKGVKSKGVCEMSNFLGRPVLTVSIDKSYTNRNLYDSIRKSWLNVSDERCQKLVDERGYVVGVINKVVMGVIIVEGFEKFEKRANELSERVGFSGKLLDDHPAIGMTMEKRTVSGPIQGFNFEGFNFND

Secondary structure (DSSP, 8-state):
---HHHHHHHHHHHHHHHHHHHHHTSS-TTHHHHHHHHHHHHH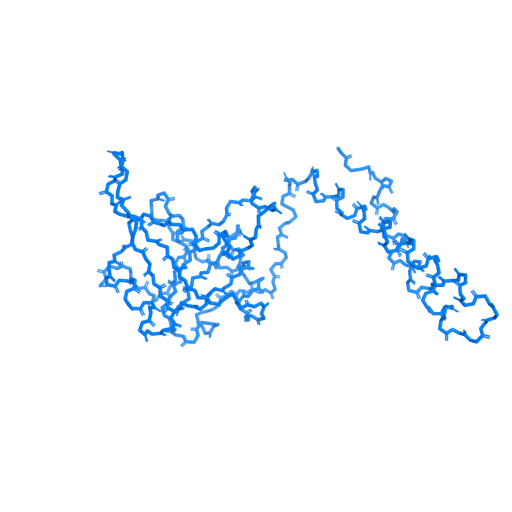HHHHHHHHHHHT--S-------SB--GGGGTT--EEEEEPPGGGGGS-HHHHHS--EES--HHHHHHHHHTT-EEEEEETTEEEEEEEEEEEEEEPPPTT-SS-EEEEEEEEESS-TTTTPBP-----BTTB---PPTT--S--